Protein AF-A0A2G4SRR6-F1 (afdb_monomer_lite)

Foldseek 3Di:
DDDDDDDPPDPPPPPPLAQPCPDDDFDDCLLQKTWDGDRFWIWIARNVQRAIEIEGEDPPDQPPDPPHLAYYYAQQQAEEEAPCVQPVVLCVVLVVLNNYQAYPPPVPDPDPSCVPHYNDGPDPPLYAYEHCHRPHNRYDHDVLVPLQDAPLSSLLCSLVNCSNHVCNVVSVVVSVVVVVVLVVQLVVLLVVAADDDWDWDDPPPDIDTDDGNHVVNVNVSNNHDD

Structure (mmCIF, N/CA/C/O backbone):
data_AF-A0A2G4SRR6-F1
#
_entry.id   AF-A0A2G4SRR6-F1
#
loop_
_atom_site.group_PDB
_atom_site.id
_atom_site.type_symbol
_atom_site.label_atom_id
_atom_site.label_alt_id
_atom_site.label_comp_id
_atom_site.label_asym_id
_atom_site.label_entity_id
_atom_site.label_seq_id
_atom_site.pdbx_PDB_ins_code
_atom_site.Cartn_x
_atom_site.Cartn_y
_atom_site.Cartn_z
_atom_site.occupancy
_atom_site.B_iso_or_equiv
_atom_site.auth_seq_id
_atom_site.auth_comp_id
_atom_site.auth_asym_id
_atom_site.auth_atom_id
_atom_site.pdbx_PDB_model_num
ATOM 1 N N . MET A 1 1 ? -7.374 33.630 71.013 1.00 38.06 1 MET A N 1
ATOM 2 C CA . MET A 1 1 ? -7.929 33.854 69.663 1.00 38.06 1 MET A CA 1
ATOM 3 C C . MET A 1 1 ? -6.827 33.547 68.657 1.00 38.06 1 MET A C 1
ATOM 5 O O . MET A 1 1 ? -6.014 34.415 68.386 1.00 38.06 1 MET A O 1
ATOM 9 N N . TYR A 1 2 ? -6.724 32.294 68.208 1.00 30.05 2 TYR A N 1
ATOM 10 C CA . TYR A 1 2 ? -5.772 31.869 67.175 1.00 30.05 2 TYR A CA 1
ATOM 11 C C . TYR A 1 2 ? -6.582 31.340 65.993 1.00 30.05 2 TYR A C 1
ATOM 13 O O . TYR A 1 2 ? -7.349 30.391 66.143 1.00 30.05 2 TYR A O 1
ATOM 21 N N . ILE A 1 3 ? -6.461 32.017 64.853 1.00 38.44 3 ILE A N 1
ATOM 22 C CA . ILE A 1 3 ? -7.092 31.646 63.587 1.00 38.44 3 ILE A CA 1
ATOM 23 C C . ILE A 1 3 ? -6.169 30.630 62.914 1.00 38.44 3 ILE A C 1
ATOM 25 O O . ILE A 1 3 ? -5.035 30.951 62.562 1.00 38.44 3 ILE A O 1
ATOM 29 N N . LEU A 1 4 ? -6.650 29.396 62.781 1.00 32.34 4 LEU A N 1
ATOM 30 C CA . LEU A 1 4 ? -5.974 28.318 62.070 1.00 32.34 4 LEU A CA 1
ATOM 31 C C . LEU A 1 4 ? -6.240 28.491 60.565 1.00 32.34 4 LEU A C 1
ATOM 33 O O . LEU A 1 4 ? -7.359 28.280 60.102 1.00 32.34 4 LEU A O 1
ATOM 37 N N . PHE A 1 5 ? -5.226 28.913 59.809 1.00 39.88 5 PHE A N 1
ATOM 38 C CA . PHE A 1 5 ? -5.280 28.975 58.346 1.00 39.88 5 PHE A CA 1
ATOM 39 C C . PHE A 1 5 ? -5.132 27.557 57.772 1.00 39.88 5 PHE A C 1
ATOM 41 O O . PHE A 1 5 ? -4.050 26.973 57.795 1.00 39.88 5 PHE A O 1
ATOM 48 N N . LEU A 1 6 ? -6.231 27.001 57.263 1.00 38.22 6 LEU A N 1
ATOM 49 C CA . LEU A 1 6 ? -6.238 25.791 56.440 1.00 38.22 6 LEU A CA 1
ATOM 50 C C . LEU A 1 6 ? -5.708 26.143 55.041 1.00 38.22 6 LEU A C 1
ATOM 52 O O . LEU A 1 6 ? -6.414 26.738 54.230 1.00 38.22 6 LEU A O 1
ATOM 56 N N . LEU A 1 7 ? -4.453 25.786 54.764 1.00 40.81 7 LEU A N 1
ATOM 57 C CA . LEU A 1 7 ? -3.897 25.794 53.412 1.00 40.81 7 LEU A CA 1
ATOM 58 C C . LEU A 1 7 ? -4.447 24.587 52.647 1.00 40.81 7 LEU A C 1
ATOM 60 O O . LEU A 1 7 ? -4.025 23.450 52.848 1.00 40.81 7 LEU A O 1
ATOM 64 N N . LEU A 1 8 ? -5.415 24.854 51.774 1.00 40.31 8 LEU A N 1
ATOM 65 C CA . LEU A 1 8 ? -5.956 23.896 50.821 1.00 40.31 8 LEU A CA 1
ATOM 66 C C . LEU A 1 8 ? -4.935 23.709 49.684 1.00 40.31 8 LEU A C 1
ATOM 68 O O . LEU A 1 8 ? -4.946 24.441 48.697 1.00 40.31 8 LEU A O 1
ATOM 72 N N . THR A 1 9 ? -4.013 22.755 49.817 1.00 49.72 9 THR A N 1
ATOM 73 C CA . THR A 1 9 ? -3.136 22.361 48.706 1.00 49.72 9 THR A CA 1
ATOM 74 C C . THR A 1 9 ? -3.917 21.453 47.763 1.00 49.72 9 THR A C 1
ATOM 76 O O . THR A 1 9 ? -3.960 20.236 47.940 1.00 49.72 9 THR A O 1
ATOM 79 N N . GLY A 1 10 ? -4.576 22.055 46.775 1.00 44.84 10 GLY A N 1
ATOM 80 C CA . GLY A 1 10 ? -5.134 21.328 45.642 1.00 44.84 10 GLY A CA 1
ATOM 81 C C . GLY A 1 10 ? -4.004 20.726 44.810 1.00 44.84 10 GLY A C 1
ATOM 82 O O . GLY A 1 10 ? -3.227 21.459 44.201 1.00 44.84 10 GLY A O 1
ATOM 83 N N . LEU A 1 11 ? -3.909 19.395 44.782 1.00 43.72 11 LEU A N 1
ATOM 84 C CA . LEU A 1 11 ? -3.148 18.694 43.753 1.00 43.72 11 LEU A CA 1
ATOM 85 C C . LEU A 1 11 ? -3.810 19.003 42.404 1.00 43.72 11 LEU A C 1
ATOM 87 O O . LEU A 1 11 ? -4.881 18.486 42.095 1.00 43.72 11 LEU A O 1
ATOM 91 N N . ILE A 1 12 ? -3.172 19.848 41.599 1.00 49.84 12 ILE A N 1
ATOM 92 C CA . ILE A 1 12 ? -3.442 19.907 40.164 1.00 49.84 12 ILE A CA 1
ATOM 93 C C . ILE A 1 12 ? -2.810 18.642 39.582 1.00 49.84 12 ILE A C 1
ATOM 95 O O . ILE A 1 12 ? -1.607 18.590 39.329 1.00 49.84 12 ILE A O 1
ATOM 99 N N . THR A 1 13 ? -3.605 17.589 39.411 1.00 43.66 13 THR A N 1
ATOM 100 C CA . THR A 1 13 ? -3.235 16.471 38.546 1.00 43.66 13 THR A CA 1
ATOM 101 C C . THR A 1 13 ? -3.247 16.985 37.114 1.00 43.66 13 THR A C 1
ATOM 103 O O . THR A 1 13 ? -4.291 17.092 36.475 1.00 43.66 13 THR A O 1
ATOM 106 N N . ILE A 1 14 ? -2.069 17.341 36.606 1.00 47.03 14 ILE A N 1
ATOM 107 C CA . ILE A 1 14 ? -1.858 17.502 35.171 1.00 47.03 14 ILE A CA 1
ATOM 108 C C . ILE A 1 14 ? -2.045 16.105 34.577 1.00 47.03 14 ILE A C 1
ATOM 110 O O . ILE A 1 14 ? -1.170 15.249 34.696 1.00 47.03 14 ILE A O 1
ATOM 114 N N . VAL A 1 15 ? -3.215 15.846 33.990 1.00 46.97 15 VAL A N 1
ATOM 115 C CA . VAL A 1 15 ? -3.404 14.686 33.119 1.00 46.97 15 VAL A CA 1
ATOM 116 C C . VAL A 1 15 ? -2.593 14.984 31.865 1.00 46.97 15 VAL A C 1
ATOM 118 O O . VAL A 1 15 ? -3.070 15.639 30.941 1.00 46.97 15 VAL A O 1
ATOM 121 N N . PHE A 1 16 ? -1.326 14.573 31.854 1.00 47.50 16 PHE A N 1
ATOM 122 C CA . PHE A 1 16 ? -0.579 14.476 30.610 1.00 47.50 16 PHE A CA 1
ATOM 123 C C . PHE A 1 16 ? -1.357 13.502 29.724 1.00 47.50 16 PHE A C 1
ATOM 125 O O . PHE A 1 16 ? -1.518 12.337 30.087 1.00 47.50 16 PHE A O 1
ATOM 132 N N . GLY A 1 17 ? -1.910 13.990 28.611 1.00 52.97 17 GLY A N 1
ATOM 133 C CA . GLY A 1 17 ? -2.515 13.117 27.612 1.00 52.97 17 GLY A CA 1
ATOM 134 C C . GLY A 1 17 ? -1.476 12.078 27.204 1.00 52.97 17 GLY A C 1
ATOM 135 O O . GLY A 1 17 ? -0.410 12.442 26.714 1.00 52.97 17 GLY A O 1
ATOM 136 N N . GLN A 1 18 ? -1.750 10.808 27.487 1.00 62.84 18 GLN A N 1
ATOM 137 C CA . GLN A 1 18 ? -0.860 9.708 27.147 1.00 62.84 18 GLN A CA 1
ATOM 138 C C . GLN A 1 18 ? -0.782 9.614 25.618 1.00 62.84 18 GLN A C 1
ATOM 140 O O . GLN A 1 18 ? -1.786 9.326 24.971 1.00 62.84 18 GLN A O 1
ATOM 145 N N . ASP A 1 19 ? 0.386 9.906 25.037 1.00 72.12 19 ASP A N 1
ATOM 146 C CA . ASP A 1 19 ? 0.634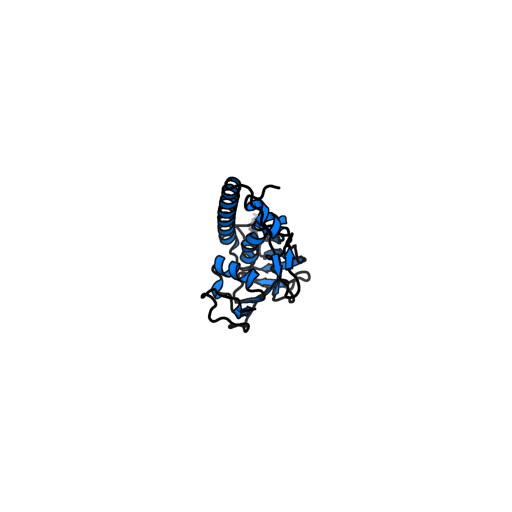 9.658 23.614 1.00 72.12 19 ASP A CA 1
ATOM 147 C C . ASP A 1 19 ? 0.713 8.142 23.409 1.00 72.12 19 ASP A C 1
ATOM 149 O O . ASP A 1 19 ? 1.673 7.493 23.834 1.00 72.12 19 ASP A O 1
ATOM 153 N N . ASN A 1 20 ? -0.325 7.569 22.799 1.00 73.44 20 ASN A N 1
ATOM 154 C CA . ASN A 1 20 ? -0.397 6.131 22.546 1.00 73.44 20 ASN A CA 1
ATOM 155 C C . ASN A 1 20 ? 0.468 5.695 21.349 1.00 73.44 20 ASN A C 1
ATOM 157 O O . ASN A 1 20 ? 0.583 4.499 21.089 1.00 73.44 20 ASN A O 1
ATOM 161 N N . TYR A 1 21 ? 1.125 6.635 20.657 1.00 74.81 21 TYR A N 1
ATOM 162 C CA . TYR A 1 21 ? 2.006 6.374 19.520 1.00 74.81 21 TYR A CA 1
ATOM 163 C C . TYR A 1 21 ? 3.433 6.877 19.794 1.00 74.81 21 TYR A C 1
ATOM 165 O O . TYR A 1 21 ? 3.902 7.823 19.155 1.00 74.81 21 TYR A O 1
ATOM 173 N N . PRO A 1 22 ? 4.191 6.223 20.697 1.00 70.62 22 PRO A N 1
ATOM 174 C CA . PRO A 1 22 ? 5.552 6.643 21.042 1.00 70.62 22 PRO A CA 1
ATOM 175 C C . PRO A 1 22 ? 6.538 6.513 19.871 1.00 70.62 22 PRO A C 1
ATOM 177 O O .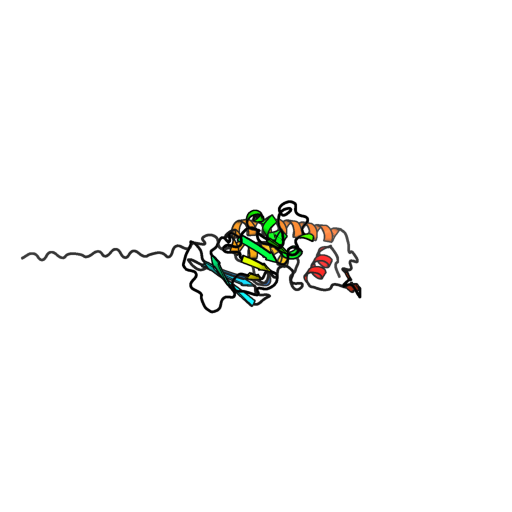 PRO A 1 22 ? 7.614 7.108 19.895 1.00 70.62 22 PRO A O 1
ATOM 180 N N . LYS A 1 23 ? 6.187 5.735 18.839 1.00 82.12 23 LYS A N 1
ATOM 181 C CA . LYS A 1 23 ? 7.010 5.514 17.650 1.00 82.12 23 LYS A CA 1
ATOM 182 C C . LYS A 1 23 ? 6.242 5.858 16.380 1.00 82.12 23 LYS A C 1
ATOM 184 O O . LYS A 1 23 ? 5.629 5.000 15.754 1.00 82.12 23 LYS A O 1
ATOM 189 N N . LYS A 1 24 ? 6.300 7.136 16.013 1.00 91.19 24 LYS A N 1
ATOM 190 C CA . LYS A 1 24 ? 5.658 7.688 14.816 1.00 91.19 24 LYS A CA 1
ATOM 191 C C . LYS A 1 24 ? 6.535 7.411 13.602 1.00 91.19 24 LYS A C 1
ATOM 193 O O . LYS A 1 24 ? 7.713 7.762 13.605 1.00 91.19 24 LYS A O 1
ATOM 198 N N . ILE A 1 25 ? 5.968 6.778 12.582 1.00 95.75 25 ILE A N 1
ATOM 199 C CA . ILE A 1 25 ? 6.639 6.542 11.304 1.00 95.75 25 ILE A CA 1
ATOM 200 C C . ILE A 1 25 ? 5.878 7.321 10.249 1.00 95.75 25 ILE A C 1
ATOM 202 O O . ILE A 1 25 ? 4.700 7.069 10.014 1.00 95.75 25 ILE A O 1
ATOM 206 N N . GLN A 1 26 ? 6.560 8.253 9.602 1.00 95.75 26 GLN A N 1
ATOM 207 C CA . GLN A 1 26 ? 5.994 9.069 8.543 1.00 95.75 26 GLN A CA 1
ATOM 208 C C . GLN A 1 26 ? 6.966 9.062 7.370 1.00 95.75 26 GLN A C 1
ATOM 210 O O . GLN A 1 26 ? 8.134 9.414 7.527 1.00 95.75 26 GLN A O 1
ATOM 215 N N . LEU A 1 27 ? 6.480 8.624 6.212 1.00 96.25 27 LEU A N 1
ATOM 216 C CA . LEU A 1 27 ? 7.217 8.719 4.957 1.00 96.25 27 LEU A CA 1
ATOM 217 C C . LEU A 1 27 ? 6.867 10.025 4.237 1.00 96.25 27 LEU A C 1
ATOM 219 O O . LEU A 1 27 ? 5.879 10.689 4.560 1.00 96.25 27 LEU A O 1
ATOM 223 N N . ASP A 1 28 ? 7.693 10.389 3.259 1.00 96.81 28 ASP A N 1
ATOM 224 C CA . ASP A 1 28 ? 7.451 11.546 2.401 1.00 96.81 28 ASP A CA 1
ATOM 225 C C . ASP A 1 28 ? 6.133 11.390 1.620 1.00 96.81 28 ASP A C 1
ATOM 227 O O . ASP A 1 28 ? 5.829 10.303 1.118 1.00 96.81 28 ASP A O 1
ATOM 231 N N . SER A 1 29 ? 5.354 12.467 1.495 1.00 96.12 29 SER A N 1
ATOM 232 C CA . SER A 1 29 ? 4.028 12.430 0.862 1.00 96.12 29 SER A CA 1
ATOM 233 C C . SER A 1 29 ? 4.067 12.133 -0.641 1.00 96.12 29 SER A C 1
ATOM 235 O O . SER A 1 29 ? 3.056 11.704 -1.201 1.00 96.12 29 SER A O 1
ATOM 237 N N . SER A 1 30 ? 5.225 12.267 -1.298 1.00 97.00 30 SER A N 1
ATOM 238 C CA . SER A 1 30 ? 5.427 11.823 -2.684 1.00 97.00 30 SER A CA 1
ATOM 239 C C . SER A 1 30 ? 5.188 10.321 -2.879 1.00 97.00 30 SER A C 1
ATOM 241 O O . SER A 1 30 ? 4.933 9.895 -4.001 1.00 97.00 30 SER A O 1
ATOM 243 N N . ASN A 1 31 ? 5.182 9.521 -1.805 1.00 97.62 31 ASN A N 1
ATOM 244 C CA . ASN A 1 31 ? 4.789 8.107 -1.835 1.00 97.62 31 ASN A CA 1
ATOM 245 C C . ASN A 1 31 ? 3.291 7.879 -2.123 1.00 97.62 31 ASN A C 1
ATOM 247 O O . ASN A 1 31 ? 2.859 6.741 -2.307 1.00 97.62 31 ASN A O 1
ATOM 251 N N . GLY A 1 32 ? 2.486 8.945 -2.178 1.00 98.00 32 GLY A N 1
ATOM 252 C CA . GLY A 1 32 ? 1.059 8.870 -2.495 1.00 98.00 32 GLY A CA 1
ATOM 253 C C . GLY A 1 32 ? 0.156 8.670 -1.277 1.00 98.00 32 GLY A C 1
ATOM 254 O O . GLY A 1 32 ? -1.050 8.474 -1.438 1.00 98.00 32 GLY A O 1
ATOM 255 N N . PHE A 1 33 ? 0.704 8.760 -0.065 1.00 98.62 33 PHE A N 1
ATOM 256 C CA . PHE A 1 33 ? -0.056 8.753 1.181 1.00 98.62 33 PHE A CA 1
ATOM 257 C C . PHE A 1 33 ? 0.616 9.600 2.267 1.00 98.62 33 PHE A C 1
ATOM 259 O O . PHE A 1 33 ? 1.795 9.938 2.172 1.00 98.62 33 PHE A O 1
ATOM 266 N N . SER A 1 34 ? -0.133 9.929 3.316 1.00 98.56 34 SER A N 1
ATOM 267 C CA . SER A 1 34 ? 0.386 10.573 4.525 1.00 98.56 34 SER A CA 1
ATOM 268 C C . SER A 1 34 ? -0.279 10.019 5.786 1.00 98.56 34 SER A C 1
ATOM 270 O O . SER A 1 34 ? -1.331 9.376 5.725 1.00 98.56 34 SER A O 1
ATOM 272 N N . VAL A 1 35 ? 0.349 10.275 6.935 1.00 98.06 35 VAL A N 1
ATOM 273 C CA . VAL A 1 35 ? -0.211 9.995 8.258 1.00 98.06 35 VAL A CA 1
ATOM 274 C C . VAL A 1 35 ? -0.053 11.215 9.162 1.00 98.06 35 VAL A C 1
ATOM 276 O O . VAL A 1 35 ? 0.985 11.874 9.147 1.00 98.06 35 VAL A O 1
ATOM 279 N N . GLU A 1 36 ? -1.075 11.496 9.960 1.00 95.88 36 GLU A N 1
ATOM 280 C CA . GLU A 1 36 ? -1.054 12.491 11.030 1.00 95.88 36 GLU A CA 1
ATOM 281 C C . GLU A 1 36 ? -1.381 11.800 12.357 1.00 95.88 36 GLU A C 1
ATOM 283 O O . GLU A 1 36 ? -2.367 11.070 12.458 1.00 95.88 36 GLU A O 1
ATOM 288 N N . TYR A 1 37 ? -0.552 12.014 13.379 1.00 93.69 37 TYR A N 1
ATOM 289 C CA . TYR A 1 37 ? -0.702 11.375 14.687 1.00 93.69 37 TYR A CA 1
ATOM 290 C C . TYR A 1 37 ? -1.296 12.335 15.715 1.00 93.69 37 TYR A C 1
ATOM 292 O O . TYR A 1 37 ? -0.808 13.450 15.895 1.00 93.69 37 TYR A O 1
ATOM 300 N N . PHE A 1 38 ? -2.278 11.844 16.462 1.00 90.44 38 PHE A N 1
ATOM 301 C CA . PHE A 1 38 ? -2.885 12.500 17.616 1.00 90.44 38 PHE A CA 1
ATOM 302 C C . PHE A 1 38 ? -2.750 11.584 18.840 1.00 90.44 38 PHE A C 1
ATOM 304 O O . PHE A 1 38 ? -2.328 10.436 18.721 1.00 90.44 38 PHE A O 1
ATOM 311 N N . ASN A 1 39 ? -3.126 12.066 20.027 1.00 85.31 39 ASN A N 1
ATOM 312 C CA . ASN A 1 39 ? -2.906 11.323 21.277 1.00 85.31 39 ASN A CA 1
ATOM 313 C C . ASN A 1 39 ? -3.549 9.923 21.277 1.00 85.31 39 ASN A C 1
ATOM 315 O O . ASN A 1 39 ? -2.949 8.962 21.756 1.00 85.31 39 ASN A O 1
ATOM 319 N N . ASN A 1 40 ? -4.764 9.805 20.727 1.00 85.50 40 ASN A N 1
ATOM 320 C CA . ASN A 1 40 ? -5.563 8.575 20.808 1.00 85.50 40 ASN A CA 1
ATOM 321 C C . ASN A 1 40 ? -6.008 8.027 19.439 1.00 85.50 40 ASN A C 1
ATOM 323 O O . ASN A 1 40 ? -6.674 6.994 19.364 1.00 85.50 40 ASN A O 1
ATOM 327 N N . TYR A 1 41 ? -5.672 8.714 18.349 1.00 91.12 41 TYR A N 1
ATOM 328 C CA . TYR A 1 41 ? -6.013 8.299 16.993 1.00 91.12 41 TYR A CA 1
ATOM 329 C C . TYR A 1 41 ? -4.960 8.797 16.005 1.00 91.12 41 TYR A C 1
ATOM 331 O O . TYR A 1 41 ? -4.167 9.684 16.318 1.00 91.12 41 TYR A O 1
ATOM 339 N N . LYS A 1 42 ? -4.959 8.233 14.805 1.00 93.50 42 LYS A N 1
ATOM 340 C CA . LYS A 1 42 ? -4.165 8.716 13.674 1.00 93.50 42 LYS A CA 1
ATOM 341 C C . LYS A 1 42 ? -5.055 8.861 12.447 1.00 93.50 42 LYS A C 1
ATOM 343 O O . LYS A 1 42 ? -6.055 8.158 12.314 1.00 93.50 42 LYS A O 1
ATOM 348 N N . ILE A 1 43 ? -4.718 9.799 11.576 1.00 96.00 43 ILE A N 1
ATOM 349 C CA . ILE A 1 43 ? -5.402 10.006 10.301 1.00 96.00 43 ILE A CA 1
ATOM 350 C C . ILE A 1 43 ? -4.466 9.525 9.207 1.00 96.00 43 ILE A C 1
ATOM 352 O O . ILE A 1 43 ? -3.359 10.035 9.083 1.00 96.00 43 ILE A O 1
ATOM 356 N N . VAL A 1 44 ? -4.913 8.561 8.412 1.00 98.12 44 VAL A N 1
ATOM 357 C CA . VAL A 1 44 ? -4.188 8.068 7.239 1.00 98.12 44 VAL A CA 1
ATOM 358 C C . VAL A 1 44 ? -4.888 8.583 5.990 1.00 98.12 44 VAL A C 1
ATOM 360 O O . VAL A 1 44 ? -6.087 8.369 5.815 1.00 98.12 44 VAL A O 1
ATOM 363 N N . HIS A 1 45 ? -4.158 9.260 5.107 1.00 98.50 45 HIS A N 1
ATOM 364 C CA . HIS A 1 45 ? -4.700 9.828 3.871 1.00 98.50 45 HIS A CA 1
ATOM 365 C C . HIS A 1 45 ? -4.073 9.131 2.666 1.00 98.50 45 HIS A C 1
ATOM 367 O O . HIS A 1 45 ? -2.870 9.228 2.446 1.00 98.50 45 HIS A O 1
ATOM 373 N N . ASN A 1 46 ? -4.887 8.443 1.867 1.00 98.50 46 ASN A N 1
ATOM 374 C CA . ASN A 1 46 ? -4.518 8.033 0.514 1.00 98.50 46 ASN A CA 1
ATOM 375 C C . ASN A 1 46 ? -4.650 9.260 -0.403 1.00 98.50 46 ASN A C 1
ATOM 377 O O . ASN A 1 46 ? -5.761 9.676 -0.744 1.00 98.50 46 ASN A O 1
ATOM 381 N N . LEU A 1 47 ? -3.516 9.854 -0.781 1.00 98.50 47 LEU A N 1
ATOM 382 C CA . LEU A 1 47 ? -3.465 11.094 -1.561 1.00 98.50 47 LEU A CA 1
ATOM 383 C C . LEU A 1 47 ? -3.847 10.866 -3.029 1.00 98.50 47 LEU A C 1
ATOM 385 O O . LEU A 1 47 ? -4.302 11.795 -3.690 1.00 98.50 47 LEU A O 1
ATOM 389 N N . LEU A 1 48 ? -3.706 9.635 -3.530 1.00 98.12 48 LEU A N 1
ATOM 390 C CA . LEU A 1 48 ? -4.003 9.286 -4.921 1.00 98.12 48 LEU A CA 1
ATOM 391 C C . LEU A 1 48 ? -5.506 9.165 -5.193 1.00 98.12 48 LEU A C 1
ATOM 393 O O . LEU A 1 48 ? -5.968 9.570 -6.257 1.00 98.12 48 LEU A O 1
ATOM 397 N N . ASN A 1 49 ? -6.272 8.647 -4.230 1.00 97.31 49 ASN A N 1
ATOM 398 C CA . ASN A 1 49 ? -7.735 8.557 -4.325 1.00 97.31 49 ASN A CA 1
ATOM 399 C C . ASN A 1 49 ? -8.465 9.665 -3.551 1.00 97.31 49 ASN A C 1
ATOM 401 O O . ASN A 1 49 ? -9.689 9.760 -3.634 1.00 97.31 49 ASN A O 1
ATOM 405 N N . ASN A 1 50 ? -7.722 10.492 -2.811 1.00 97.62 50 ASN A N 1
ATOM 406 C CA . ASN A 1 50 ? -8.243 11.476 -1.868 1.00 97.62 50 ASN A CA 1
ATOM 407 C C . ASN A 1 50 ? -9.169 10.860 -0.795 1.00 97.62 50 ASN A C 1
ATOM 409 O O . ASN A 1 50 ? -10.262 11.359 -0.533 1.00 97.62 50 ASN A O 1
ATOM 413 N N . GLU A 1 51 ? -8.722 9.771 -0.167 1.00 98.00 51 GLU A N 1
ATOM 414 C CA . GLU A 1 51 ? -9.482 9.049 0.863 1.00 98.00 51 GLU A CA 1
ATOM 415 C C . GLU A 1 51 ? -8.824 9.207 2.232 1.00 98.00 51 GLU A C 1
ATOM 417 O O . GLU A 1 51 ? -7.627 8.957 2.382 1.00 98.00 51 GLU A O 1
ATOM 422 N N . LYS A 1 52 ? -9.602 9.597 3.243 1.00 97.31 52 LYS A N 1
ATOM 423 C CA . LYS A 1 52 ? -9.101 9.835 4.603 1.00 97.31 52 LYS A CA 1
ATOM 424 C C . LYS A 1 52 ? -9.689 8.830 5.575 1.00 97.31 52 LYS A C 1
ATOM 426 O O . LYS A 1 52 ? -10.907 8.704 5.667 1.00 97.31 52 LYS A O 1
ATOM 431 N N . TYR A 1 53 ? -8.832 8.178 6.343 1.00 97.25 53 TYR A N 1
ATOM 432 C CA . TYR A 1 53 ? -9.206 7.151 7.303 1.00 97.25 53 TYR A CA 1
ATOM 433 C C . TYR A 1 53 ? -8.813 7.582 8.706 1.00 97.25 53 TYR A C 1
ATOM 435 O O . TYR A 1 53 ? -7.650 7.896 8.954 1.00 97.25 53 TYR A O 1
ATOM 443 N N . MET A 1 54 ? -9.778 7.588 9.621 1.00 95.06 54 MET A N 1
ATOM 444 C CA . MET A 1 54 ? -9.505 7.813 11.036 1.00 95.06 54 MET A CA 1
ATOM 445 C C . MET A 1 54 ? -9.313 6.464 11.725 1.00 95.06 54 MET A C 1
ATOM 447 O O . MET A 1 54 ? -10.199 5.613 11.704 1.00 95.06 54 MET A O 1
ATOM 451 N N . LEU A 1 55 ? -8.148 6.277 12.332 1.00 94.31 55 LEU A N 1
ATOM 452 C CA . LEU A 1 55 ? -7.747 5.049 13.003 1.00 94.31 55 LEU A CA 1
ATOM 453 C C . LEU A 1 55 ? -7.706 5.300 14.507 1.00 94.31 55 LEU A C 1
ATOM 455 O O . LEU A 1 55 ? -6.835 6.024 14.994 1.00 94.31 55 LEU A O 1
ATOM 459 N N . VAL A 1 56 ? -8.679 4.752 15.230 1.00 91.50 56 VAL A N 1
ATOM 460 C CA . VAL A 1 56 ? -8.825 4.939 16.679 1.00 91.50 56 VAL A CA 1
ATOM 461 C C . VAL A 1 56 ? -8.199 3.769 17.435 1.00 91.50 56 VAL A C 1
ATOM 463 O O . VAL A 1 56 ? -8.424 2.608 17.093 1.00 91.50 56 VAL A O 1
ATOM 466 N N . CYS A 1 57 ? -7.435 4.065 18.486 1.00 82.56 57 CYS A N 1
ATOM 467 C CA . CYS A 1 57 ? -6.868 3.031 19.352 1.00 82.56 57 CYS A CA 1
ATOM 468 C C . CYS A 1 57 ? -7.851 2.599 20.452 1.00 82.56 57 CYS A C 1
ATOM 470 O O . CYS A 1 57 ? -8.756 3.342 20.843 1.00 82.56 57 CYS A O 1
ATOM 472 N N . CYS A 1 58 ? -7.576 1.428 21.039 1.00 75.38 58 CYS A N 1
ATOM 473 C CA . CYS A 1 58 ? -7.826 1.172 22.459 1.00 75.38 58 CYS A CA 1
ATOM 474 C C . CYS A 1 58 ? -9.316 1.070 22.848 1.00 75.38 58 CYS A C 1
ATOM 476 O O . CYS A 1 58 ? -9.681 1.326 23.993 1.00 75.38 58 CYS A O 1
ATOM 478 N N . GLY A 1 59 ? -10.183 0.703 21.898 1.00 66.69 59 GLY A N 1
ATOM 479 C CA . GLY A 1 59 ? -11.617 0.519 22.149 1.00 66.69 59 GLY A CA 1
ATOM 480 C C . GLY A 1 59 ? -12.382 1.814 22.435 1.00 66.69 59 GLY A C 1
ATOM 481 O O . GLY A 1 59 ? -13.479 1.755 22.988 1.00 66.69 59 GLY A O 1
ATOM 482 N N . MET A 1 60 ? -11.822 2.976 22.076 1.00 72.19 60 MET A N 1
ATOM 483 C CA . MET A 1 60 ? -12.566 4.236 22.112 1.00 72.19 60 MET A CA 1
ATOM 484 C C . MET A 1 60 ? -13.798 4.177 21.205 1.00 72.19 60 MET A C 1
ATOM 486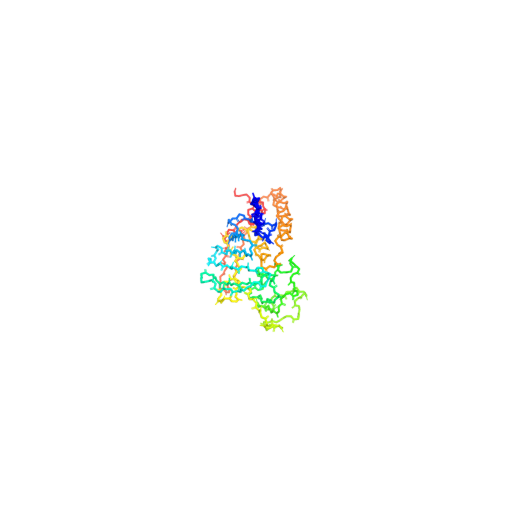 O O . MET A 1 60 ? -13.823 3.437 20.217 1.00 72.19 60 MET A O 1
ATOM 490 N N . THR A 1 61 ? -14.815 4.979 21.530 1.00 70.69 61 THR A N 1
ATOM 491 C CA . THR A 1 61 ? -16.019 5.062 20.707 1.00 70.69 61 THR A CA 1
ATOM 492 C C . THR A 1 61 ? -15.658 5.530 19.302 1.00 70.69 61 THR A C 1
ATOM 494 O O . THR A 1 61 ? -14.921 6.498 19.103 1.00 70.69 61 THR A O 1
ATOM 497 N N . LEU A 1 62 ? -16.171 4.800 18.311 1.00 71.12 62 LEU A N 1
ATOM 498 C CA . LEU A 1 62 ? -16.162 5.211 16.914 1.00 71.12 62 LEU A CA 1
ATOM 499 C C . LEU A 1 62 ? -17.194 6.331 16.763 1.00 71.12 62 LEU A C 1
ATOM 501 O O . LEU A 1 62 ? -18.287 6.122 16.239 1.00 71.12 62 LEU A O 1
ATOM 505 N N . ASP A 1 63 ? -16.886 7.512 17.290 1.00 66.75 63 ASP A N 1
ATOM 506 C CA . ASP A 1 63 ? -17.701 8.683 17.021 1.00 66.75 63 ASP A CA 1
ATOM 507 C C . ASP A 1 63 ? -17.554 8.955 15.520 1.00 66.75 63 ASP A C 1
ATOM 509 O O . ASP A 1 63 ? -16.447 9.192 15.024 1.00 66.75 63 ASP A O 1
ATOM 513 N N . ASN A 1 64 ? -18.659 8.809 14.780 1.00 60.53 64 ASN A N 1
ATOM 514 C CA . ASN A 1 64 ? -18.723 9.011 13.333 1.00 60.53 64 ASN A CA 1
ATOM 515 C C . ASN A 1 64 ? -18.405 10.474 13.018 1.00 60.53 64 ASN A C 1
ATOM 517 O O . ASN A 1 64 ? -19.298 11.301 12.826 1.00 60.53 64 ASN A O 1
ATOM 521 N N . ASN A 1 65 ? -17.119 10.801 12.978 1.00 65.38 65 ASN A N 1
ATOM 522 C CA . ASN A 1 65 ? -16.670 12.105 12.552 1.00 65.38 65 ASN A CA 1
ATOM 523 C C . ASN A 1 65 ? -17.020 12.247 11.071 1.00 65.38 65 ASN A C 1
ATOM 525 O O . ASN A 1 65 ? -16.504 11.539 10.202 1.00 65.38 65 ASN A O 1
ATOM 529 N N . THR A 1 66 ? -17.949 13.153 10.793 1.00 71.31 66 THR A N 1
ATOM 530 C CA . THR A 1 66 ? -18.328 13.525 9.438 1.00 71.31 66 THR A CA 1
ATOM 531 C C . THR A 1 66 ? -17.086 14.078 8.728 1.00 71.31 66 THR A C 1
ATOM 533 O O . THR A 1 66 ? -16.421 14.977 9.235 1.00 71.31 66 THR A O 1
ATOM 536 N N . GLY A 1 67 ? -16.723 13.504 7.576 1.00 85.69 67 GLY A N 1
ATOM 537 C CA . GLY A 1 67 ? -15.569 13.953 6.776 1.00 85.69 67 GLY A CA 1
ATOM 538 C C . GLY A 1 67 ? -14.471 12.915 6.517 1.00 85.69 67 GLY A C 1
ATOM 539 O O . GLY A 1 67 ? -13.546 13.215 5.763 1.00 85.69 67 GLY A O 1
ATOM 540 N N . TYR A 1 68 ? -14.573 11.706 7.076 1.00 94.12 68 TYR A N 1
ATOM 541 C CA . TYR A 1 68 ? -13.677 10.587 6.756 1.00 94.12 68 TYR A CA 1
ATOM 542 C C . TYR A 1 68 ? -14.345 9.581 5.813 1.00 94.12 68 TYR A C 1
ATOM 544 O O . TYR A 1 68 ? -15.551 9.354 5.877 1.00 94.12 68 TYR A O 1
ATOM 552 N N . THR A 1 69 ? -13.544 8.956 4.951 1.00 96.25 69 THR A N 1
ATOM 553 C CA . THR A 1 69 ? -13.952 7.837 4.091 1.00 96.25 69 THR A CA 1
ATOM 554 C C . THR A 1 69 ? -14.321 6.611 4.925 1.00 96.25 69 THR A C 1
ATOM 556 O O . THR A 1 69 ? -15.266 5.906 4.589 1.00 96.25 69 THR A O 1
ATOM 559 N N . GLY A 1 70 ? -13.610 6.380 6.030 1.00 94.38 70 GLY A N 1
ATOM 560 C CA . GLY A 1 70 ? -13.897 5.309 6.980 1.00 94.38 70 GLY A CA 1
ATOM 561 C C . GLY A 1 70 ? -13.255 5.576 8.337 1.00 94.38 70 GLY A C 1
ATOM 562 O O . GLY A 1 70 ? -12.249 6.286 8.435 1.00 94.38 70 GLY A O 1
ATOM 563 N N . VAL A 1 71 ? -13.852 5.011 9.384 1.00 94.19 71 VAL A N 1
ATOM 564 C CA . VAL A 1 71 ? -13.336 5.070 10.753 1.00 94.19 71 VAL A CA 1
ATOM 565 C C . VAL A 1 71 ? -13.164 3.643 11.253 1.00 94.19 71 VAL A C 1
ATOM 567 O O . VAL A 1 71 ? -14.114 2.863 11.221 1.00 94.19 71 VAL A O 1
ATOM 570 N N . PHE A 1 72 ? -11.962 3.298 11.709 1.00 93.19 72 PHE A N 1
ATOM 571 C CA . PHE A 1 72 ? -11.612 1.929 12.081 1.00 93.19 72 PHE A CA 1
ATOM 572 C C . PHE A 1 72 ? -10.916 1.881 13.434 1.00 93.19 72 PHE A C 1
ATOM 574 O O . PHE A 1 72 ? -10.084 2.732 13.744 1.00 93.19 72 PHE A O 1
ATOM 581 N N . SER A 1 73 ? -11.222 0.851 14.219 1.00 92.50 73 SER A N 1
ATOM 582 C CA . SER A 1 73 ? -10.419 0.502 15.389 1.00 92.50 73 SER A CA 1
ATOM 583 C C . SER A 1 73 ? -9.170 -0.254 14.946 1.00 92.50 73 SER A C 1
ATOM 585 O O . SER A 1 73 ? -9.277 -1.210 14.174 1.00 92.50 73 SER A O 1
ATOM 587 N N . THR A 1 74 ? -8.001 0.149 15.442 1.00 92.06 74 THR A N 1
ATOM 588 C CA . THR A 1 74 ? -6.745 -0.578 15.216 1.00 92.06 74 THR A CA 1
ATOM 589 C C . THR A 1 74 ? -6.348 -1.404 16.445 1.00 92.06 74 THR A C 1
ATOM 591 O O . THR A 1 74 ? -6.664 -1.014 17.576 1.00 92.06 74 THR A O 1
ATOM 594 N N . PRO A 1 75 ? -5.691 -2.562 16.242 1.00 94.31 75 PRO A N 1
ATOM 595 C CA . PRO A 1 75 ? -5.414 -3.205 14.951 1.00 94.31 75 PRO A CA 1
ATOM 596 C C . PRO A 1 75 ? -6.659 -3.882 14.344 1.00 94.31 75 PRO A C 1
ATOM 598 O O . PRO A 1 75 ? -7.446 -4.510 15.060 1.00 94.31 75 PRO A O 1
ATOM 601 N N . ILE A 1 76 ? -6.824 -3.796 13.018 1.00 95.19 76 ILE A N 1
ATOM 602 C CA . ILE A 1 76 ? -7.921 -4.473 12.303 1.00 95.19 76 ILE A CA 1
ATOM 603 C C . ILE A 1 76 ? -7.753 -5.998 12.394 1.00 95.19 76 ILE A C 1
ATOM 605 O O . ILE A 1 76 ? -6.664 -6.534 12.202 1.00 95.19 76 ILE A O 1
ATOM 609 N N . GLN A 1 77 ? -8.847 -6.715 12.667 1.00 94.44 77 GLN A N 1
ATOM 610 C CA . GLN A 1 77 ? -8.815 -8.164 12.915 1.00 94.44 77 GLN A CA 1
ATOM 611 C C . GLN A 1 77 ? -9.215 -9.002 11.699 1.00 94.44 77 GLN A C 1
ATOM 613 O O . GLN A 1 77 ? -8.499 -9.928 11.339 1.00 94.44 77 GLN A O 1
ATOM 618 N N . ASN A 1 78 ? -10.331 -8.667 11.048 1.00 96.38 78 ASN A N 1
ATOM 619 C CA . ASN A 1 78 ? -10.887 -9.455 9.949 1.00 96.38 78 ASN A CA 1
ATOM 620 C C . ASN A 1 78 ? -10.911 -8.616 8.677 1.00 96.38 78 ASN A C 1
ATOM 622 O O . ASN A 1 78 ? -11.543 -7.557 8.651 1.00 96.38 78 ASN A O 1
ATOM 626 N N . ILE A 1 79 ? -10.259 -9.095 7.617 1.00 97.12 79 ILE A N 1
ATOM 627 C CA . ILE A 1 79 ? -10.193 -8.375 6.344 1.00 97.12 79 ILE A CA 1
ATOM 628 C C . ILE A 1 79 ? -10.617 -9.219 5.150 1.00 97.12 79 ILE A C 1
ATOM 630 O O . ILE A 1 79 ? -10.459 -10.438 5.136 1.00 97.12 79 ILE A O 1
ATOM 634 N N . ALA A 1 80 ? -11.117 -8.549 4.121 1.00 96.88 80 ALA A N 1
ATOM 635 C CA . ALA A 1 80 ? -11.232 -9.088 2.773 1.00 96.88 80 ALA A CA 1
ATOM 636 C C . ALA A 1 80 ? -10.284 -8.324 1.843 1.00 96.88 80 ALA A C 1
ATOM 638 O O . ALA A 1 80 ? -10.078 -7.126 2.031 1.00 96.88 80 ALA A O 1
ATOM 639 N N . VAL A 1 81 ? -9.716 -8.997 0.843 1.00 96.38 81 VAL A N 1
ATOM 640 C CA . VAL A 1 81 ? -8.827 -8.372 -0.150 1.00 96.38 81 VAL A CA 1
ATOM 641 C C . VAL A 1 81 ? -9.463 -8.467 -1.534 1.00 96.38 81 VAL A C 1
ATOM 643 O O . VAL A 1 81 ? -9.418 -9.514 -2.174 1.00 96.38 81 VAL A O 1
ATOM 646 N N . ASP A 1 82 ? -10.046 -7.364 -1.992 1.00 93.38 82 ASP A N 1
ATOM 647 C CA . ASP A 1 82 ? -10.691 -7.195 -3.295 1.00 93.38 82 ASP A CA 1
ATOM 648 C C . ASP A 1 82 ? -9.755 -6.471 -4.270 1.00 93.38 82 ASP A C 1
ATOM 650 O O . ASP A 1 82 ? -9.925 -5.291 -4.571 1.00 93.38 82 ASP A O 1
ATOM 654 N N . SER A 1 83 ? -8.691 -7.182 -4.656 1.00 90.38 83 SER A N 1
ATOM 655 C CA . SER A 1 83 ? -7.668 -6.886 -5.682 1.00 90.38 83 SER A CA 1
ATOM 656 C C . SER A 1 83 ? -6.381 -7.631 -5.323 1.00 90.38 83 SER A C 1
ATOM 658 O O . SER A 1 83 ? -5.306 -7.049 -5.152 1.00 90.38 83 SER A O 1
ATOM 660 N N . ALA A 1 84 ? -6.507 -8.953 -5.179 1.00 88.00 84 ALA A N 1
ATOM 661 C CA . ALA A 1 84 ? -5.475 -9.832 -4.635 1.00 88.00 84 ALA A CA 1
ATOM 662 C C . ALA A 1 84 ? -4.089 -9.614 -5.260 1.00 88.00 84 ALA A C 1
ATOM 664 O O . ALA A 1 84 ? -3.096 -9.520 -4.548 1.00 88.00 84 ALA A O 1
ATOM 665 N N . LEU A 1 85 ? -4.038 -9.455 -6.584 1.00 88.31 85 LEU A N 1
ATOM 666 C CA . LEU A 1 85 ? -2.798 -9.296 -7.347 1.00 88.31 85 LEU A CA 1
ATOM 667 C C . LEU A 1 85 ? -1.911 -8.137 -6.869 1.00 88.31 85 LEU A C 1
ATOM 669 O O . LEU A 1 85 ? -0.693 -8.239 -6.957 1.00 88.31 85 LEU A O 1
ATOM 673 N N . TYR A 1 86 ? -2.508 -7.048 -6.384 1.00 89.69 86 TYR A N 1
ATOM 674 C CA . TYR A 1 86 ? -1.775 -5.823 -6.053 1.00 89.69 86 TYR A CA 1
ATOM 675 C C . TYR A 1 86 ? -1.628 -5.594 -4.554 1.00 89.69 86 TYR A C 1
ATOM 677 O O . TYR A 1 86 ? -0.698 -4.920 -4.125 1.00 89.69 86 TYR A O 1
ATOM 685 N N . THR A 1 87 ? -2.550 -6.125 -3.754 1.00 93.25 87 THR A N 1
ATOM 686 C CA . THR A 1 87 ? -2.628 -5.800 -2.327 1.00 93.25 87 THR A CA 1
ATOM 687 C C . THR A 1 87 ? -2.245 -6.978 -1.435 1.00 93.25 87 THR A C 1
ATOM 689 O O . THR A 1 87 ? -1.660 -6.776 -0.373 1.00 93.25 87 THR A O 1
ATOM 692 N N . LEU A 1 88 ? -2.531 -8.212 -1.861 1.00 94.56 88 LEU A N 1
ATOM 693 C CA . LEU A 1 88 ? -2.323 -9.408 -1.041 1.00 94.56 88 LEU A CA 1
ATOM 694 C C . LEU A 1 88 ? -0.866 -9.610 -0.581 1.00 94.56 88 LEU A C 1
ATOM 696 O O . LEU A 1 88 ? -0.681 -9.904 0.602 1.00 94.56 88 LEU A O 1
ATOM 700 N N . PRO A 1 89 ? 0.168 -9.388 -1.425 1.00 94.44 89 PRO A N 1
ATOM 701 C CA . PRO A 1 89 ? 1.556 -9.616 -1.019 1.00 94.44 89 PRO A CA 1
ATOM 702 C C . PRO A 1 89 ? 1.990 -8.794 0.199 1.00 94.44 89 PRO A C 1
ATOM 704 O O . PRO A 1 89 ? 2.819 -9.248 0.982 1.00 94.44 89 PRO A O 1
ATOM 707 N N . PHE A 1 90 ? 1.417 -7.604 0.406 1.00 96.50 90 PHE A N 1
ATOM 708 C CA . PHE A 1 90 ? 1.732 -6.792 1.580 1.00 96.50 90 PHE A CA 1
ATOM 709 C C . PHE A 1 90 ? 1.275 -7.453 2.881 1.00 96.50 90 PHE A C 1
ATOM 711 O O . PHE A 1 90 ? 1.993 -7.391 3.875 1.00 96.50 90 PHE A O 1
ATOM 718 N N . PHE A 1 91 ? 0.116 -8.116 2.882 1.00 97.12 91 PHE A N 1
ATOM 719 C CA . PHE A 1 91 ? -0.361 -8.845 4.057 1.00 97.12 91 PHE A CA 1
ATOM 720 C C . PHE A 1 91 ? 0.502 -10.072 4.347 1.00 97.12 91 PHE A C 1
ATOM 722 O O . PHE A 1 91 ? 0.766 -10.355 5.512 1.00 97.12 91 PHE A O 1
ATOM 729 N N . GLU A 1 92 ? 0.993 -10.768 3.319 1.00 94.44 92 GLU A N 1
ATOM 730 C CA . GLU A 1 92 ? 1.952 -11.866 3.502 1.00 94.44 92 GLU A CA 1
ATOM 731 C C . GLU A 1 92 ? 3.258 -11.363 4.127 1.00 94.44 92 GLU A C 1
ATOM 733 O O . GLU A 1 92 ? 3.710 -11.893 5.140 1.00 94.44 92 GLU A O 1
ATOM 738 N N . LEU A 1 93 ? 3.825 -10.292 3.567 1.00 95.88 93 LEU A N 1
ATOM 739 C CA . LEU A 1 93 ? 5.068 -9.679 4.040 1.00 95.88 93 LEU A CA 1
ATOM 740 C C . LEU A 1 93 ? 4.961 -9.115 5.463 1.00 95.88 93 LEU A C 1
ATOM 742 O O . LEU A 1 93 ? 5.937 -9.135 6.210 1.00 95.88 93 LEU A O 1
ATOM 746 N N . LEU A 1 94 ? 3.780 -8.633 5.849 1.00 97.38 94 LEU A N 1
ATOM 747 C CA . LEU A 1 94 ? 3.484 -8.171 7.205 1.00 97.38 94 LEU A CA 1
ATOM 748 C C . LEU A 1 94 ? 3.084 -9.305 8.159 1.00 97.38 94 LEU A C 1
ATOM 750 O O . LEU A 1 94 ? 2.790 -9.034 9.318 1.00 97.38 94 LEU A O 1
ATOM 754 N N . ASN A 1 95 ? 3.082 -10.565 7.711 1.00 96.25 95 ASN A N 1
ATOM 755 C CA . ASN A 1 95 ? 2.638 -11.722 8.494 1.00 96.25 95 ASN A CA 1
ATOM 756 C C . ASN A 1 95 ? 1.186 -11.591 9.013 1.00 96.25 95 ASN A C 1
ATOM 758 O O . ASN A 1 95 ? 0.845 -12.039 10.106 1.00 96.25 95 ASN A O 1
ATOM 762 N N . LEU A 1 96 ? 0.319 -10.975 8.207 1.00 96.75 96 LEU A N 1
ATOM 763 C CA . LEU A 1 96 ? -1.104 -10.740 8.474 1.00 96.75 96 LEU A CA 1
ATOM 764 C C . LEU A 1 96 ? -2.012 -11.771 7.782 1.00 96.75 96 LEU A C 1
ATOM 766 O O . LEU A 1 96 ? -3.211 -11.548 7.628 1.00 96.75 96 LEU A O 1
ATOM 770 N N . THR A 1 97 ? -1.469 -12.913 7.359 1.00 94.44 97 THR A N 1
ATOM 771 C CA . THR A 1 97 ? -2.203 -13.957 6.620 1.00 94.44 97 THR A CA 1
ATOM 772 C C . THR A 1 97 ? -3.474 -14.413 7.342 1.00 94.44 97 THR A C 1
ATOM 774 O O . THR A 1 97 ? -4.522 -14.511 6.712 1.00 94.44 97 THR A O 1
ATOM 777 N N . ASN A 1 98 ? -3.419 -14.582 8.668 1.00 94.00 98 ASN A N 1
ATOM 778 C CA . ASN A 1 98 ? -4.557 -15.004 9.497 1.00 94.00 98 ASN A CA 1
ATOM 779 C C . ASN A 1 98 ? -5.682 -13.959 9.613 1.00 94.00 98 ASN A C 1
ATOM 781 O O . ASN A 1 98 ? -6.788 -14.303 10.024 1.00 94.00 98 ASN A O 1
ATOM 785 N N . HIS A 1 99 ? -5.421 -12.696 9.262 1.00 95.56 99 HIS A N 1
ATOM 786 C CA . HIS A 1 99 ? -6.449 -11.653 9.247 1.00 95.56 99 HIS A CA 1
ATOM 787 C C . HIS A 1 99 ? -7.330 -11.762 7.995 1.00 95.56 99 HIS A C 1
ATOM 789 O O . HIS A 1 99 ? -8.475 -11.307 8.003 1.00 95.56 99 HIS A O 1
ATOM 795 N N . VAL A 1 100 ? -6.825 -12.377 6.918 1.00 96.06 100 VAL A N 1
ATOM 796 C CA . VAL A 1 100 ? -7.512 -12.466 5.626 1.00 96.06 100 VAL A CA 1
ATOM 797 C C . VAL A 1 100 ? -8.600 -13.538 5.671 1.00 96.06 100 VAL A C 1
ATOM 799 O O . VAL A 1 100 ? -8.318 -14.726 5.761 1.00 96.06 100 VAL A O 1
ATOM 802 N N . GLN A 1 101 ? -9.857 -13.108 5.576 1.00 96.25 101 GLN A N 1
ATOM 803 C CA . GLN A 1 101 ? -11.043 -13.968 5.624 1.00 96.25 101 GLN A CA 1
ATOM 804 C C . GLN A 1 101 ? -11.632 -14.251 4.236 1.00 96.25 101 GLN A C 1
ATOM 806 O O . GLN A 1 101 ? -12.354 -15.234 4.078 1.00 96.25 101 GLN A O 1
ATOM 811 N N . ALA A 1 102 ? -11.354 -13.395 3.246 1.00 95.50 102 ALA A N 1
ATOM 812 C CA . ALA A 1 102 ? -11.788 -13.531 1.853 1.00 95.50 102 ALA A CA 1
ATOM 813 C C . ALA A 1 102 ? -10.803 -12.875 0.882 1.00 95.50 102 ALA A C 1
ATOM 815 O O . ALA A 1 102 ? -10.162 -11.876 1.219 1.00 95.50 102 ALA A O 1
ATOM 816 N N . ILE A 1 103 ? -10.727 -13.404 -0.342 1.00 95.31 103 ILE A N 1
ATOM 817 C CA . ILE A 1 103 ? -9.871 -12.869 -1.405 1.00 95.31 103 ILE A CA 1
ATOM 818 C C . ILE A 1 103 ? -10.594 -12.874 -2.754 1.00 95.31 103 ILE A C 1
ATOM 820 O O . ILE A 1 103 ? -11.216 -13.863 -3.145 1.00 95.31 103 ILE A O 1
ATOM 824 N N . VAL A 1 104 ? -10.444 -11.779 -3.501 1.00 93.31 104 VAL A N 1
ATOM 825 C CA . VAL A 1 104 ? -10.932 -11.617 -4.869 1.00 93.31 104 VAL A CA 1
ATOM 826 C C . VAL A 1 104 ? -9.821 -11.028 -5.757 1.00 93.31 104 VAL A C 1
ATOM 828 O O . VAL A 1 104 ? -9.208 -10.023 -5.388 1.00 93.31 104 VAL A O 1
ATOM 831 N N . PRO A 1 105 ? -9.537 -11.613 -6.936 1.00 91.00 105 PRO A N 1
ATOM 832 C CA . PRO A 1 105 ? -9.991 -12.921 -7.413 1.00 91.00 105 PRO A CA 1
ATOM 833 C C . PRO A 1 105 ? -9.129 -14.065 -6.825 1.00 91.00 105 PRO A C 1
ATOM 835 O O . PRO A 1 105 ? -7.908 -14.069 -6.974 1.00 91.00 105 PRO A O 1
ATOM 838 N N . ALA A 1 106 ? -9.750 -15.049 -6.159 1.00 89.19 106 ALA A N 1
ATOM 839 C CA . ALA A 1 106 ? -9.033 -16.135 -5.467 1.00 89.19 106 ALA A CA 1
ATOM 840 C C . ALA A 1 106 ? -8.266 -17.081 -6.413 1.00 89.19 106 ALA A C 1
ATOM 842 O O . ALA A 1 106 ? -7.218 -17.606 -6.056 1.00 89.19 106 ALA A O 1
ATOM 843 N N . ASN A 1 107 ? -8.748 -17.267 -7.644 1.00 88.44 107 ASN A N 1
ATOM 844 C CA . ASN A 1 107 ? -8.128 -18.143 -8.646 1.00 88.44 107 ASN A CA 1
ATOM 845 C C . ASN A 1 107 ? -6.759 -17.652 -9.145 1.00 88.44 107 ASN A C 1
ATOM 847 O O . ASN A 1 107 ? -6.031 -18.427 -9.758 1.00 88.44 107 ASN A O 1
ATOM 851 N N . ASN A 1 108 ? -6.410 -16.389 -8.893 1.00 86.00 108 ASN A N 1
ATOM 852 C CA . ASN A 1 108 ? -5.114 -15.826 -9.265 1.00 86.00 108 ASN A CA 1
ATOM 853 C C . ASN A 1 108 ? -4.093 -15.885 -8.117 1.00 86.00 108 ASN A C 1
ATOM 855 O O . ASN A 1 108 ? -2.963 -15.428 -8.277 1.00 86.00 108 ASN A O 1
ATOM 859 N N . VAL A 1 109 ? -4.482 -16.413 -6.955 1.00 90.81 109 VAL A N 1
ATOM 860 C CA . VAL A 1 109 ? -3.620 -16.499 -5.777 1.00 90.81 109 VAL A CA 1
ATOM 861 C C . VAL A 1 109 ? -2.888 -17.831 -5.785 1.00 90.81 109 VAL A C 1
ATOM 863 O O . VAL A 1 109 ? -3.499 -18.892 -5.703 1.00 90.81 109 VAL A O 1
ATOM 866 N N . THR A 1 110 ? -1.561 -17.773 -5.859 1.00 90.88 110 THR A N 1
ATOM 867 C CA . THR A 1 110 ? -0.697 -18.963 -5.856 1.00 90.88 110 THR A CA 1
ATOM 868 C C . THR A 1 110 ? -0.061 -19.242 -4.496 1.00 90.88 110 THR A C 1
ATOM 870 O O . THR A 1 110 ? 0.574 -20.281 -4.327 1.00 90.88 110 THR A O 1
ATOM 873 N N . SER A 1 111 ? -0.190 -18.326 -3.531 1.00 91.19 111 SER A N 1
ATOM 874 C CA . SER A 1 111 ? 0.388 -18.500 -2.197 1.00 91.19 111 SER A CA 1
ATOM 875 C C . SER A 1 111 ? -0.359 -19.602 -1.430 1.00 91.19 111 SER A C 1
ATOM 877 O O . SER A 1 111 ? -1.581 -19.511 -1.261 1.00 91.19 111 SER A O 1
ATOM 879 N N . PRO A 1 112 ? 0.338 -20.642 -0.928 1.00 91.62 112 PRO A N 1
ATOM 880 C CA . PRO A 1 112 ? -0.299 -21.734 -0.192 1.00 91.62 112 PRO A CA 1
ATOM 881 C C . PRO A 1 112 ? -0.909 -21.270 1.137 1.00 91.62 112 PRO A C 1
ATOM 883 O O . PRO A 1 112 ? -1.817 -21.925 1.646 1.00 91.62 112 PRO A O 1
ATOM 886 N N . CYS A 1 113 ? -0.474 -20.120 1.666 1.00 90.25 113 CYS A N 1
ATOM 887 C CA . CYS A 1 113 ? -1.034 -19.486 2.862 1.00 90.25 113 CYS A CA 1
ATOM 888 C C . CYS A 1 113 ? -2.542 -19.215 2.746 1.00 90.25 113 CYS A C 1
ATOM 890 O O . CYS A 1 113 ? -3.228 -19.118 3.760 1.00 90.25 113 CYS A O 1
ATOM 892 N N . TYR A 1 114 ? -3.059 -19.119 1.519 1.00 91.94 114 TYR A N 1
ATOM 893 C CA . TYR A 1 114 ? -4.445 -18.763 1.234 1.00 91.94 114 TYR A CA 1
ATOM 894 C C . TYR A 1 114 ? -5.223 -19.852 0.495 1.00 91.94 114 TYR A C 1
ATOM 896 O O . TYR A 1 114 ? -6.322 -19.592 0.011 1.00 91.94 114 TYR A O 1
ATOM 904 N N . ALA A 1 115 ? -4.696 -21.079 0.433 1.00 88.94 115 ALA A N 1
ATOM 905 C CA . ALA A 1 115 ? -5.286 -22.173 -0.343 1.00 88.94 115 ALA A CA 1
ATOM 906 C C . ALA A 1 115 ? -6.754 -22.488 0.017 1.00 88.94 115 ALA A C 1
ATOM 908 O O . ALA A 1 115 ? -7.496 -22.998 -0.816 1.00 88.94 115 ALA A O 1
ATOM 909 N N . ASN A 1 116 ? -7.179 -22.168 1.244 1.00 88.06 116 ASN A N 1
ATOM 910 C CA . ASN A 1 116 ? -8.532 -22.428 1.742 1.00 88.06 116 ASN A CA 1
ATOM 911 C C . ASN A 1 116 ? -9.459 -21.199 1.702 1.00 88.06 116 ASN A C 1
ATOM 913 O O . ASN A 1 116 ? -10.586 -21.269 2.199 1.00 88.06 116 ASN A O 1
ATOM 917 N N . LEU A 1 117 ? -8.996 -20.064 1.172 1.00 91.06 117 LEU A N 1
ATOM 918 C CA . LEU A 1 117 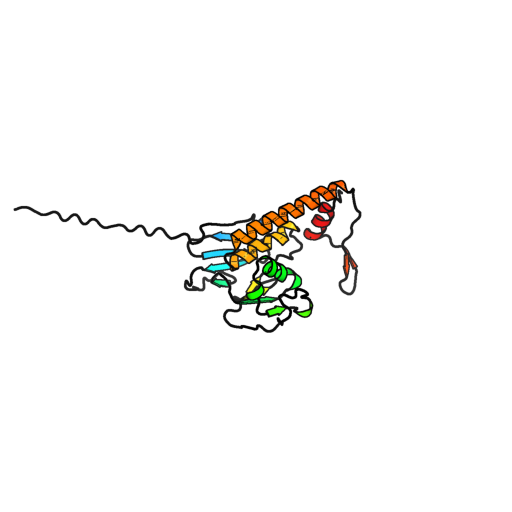? -9.789 -18.840 1.095 1.00 91.06 117 LEU A CA 1
ATOM 919 C C . LEU A 1 117 ? -10.542 -18.744 -0.231 1.00 91.06 117 LEU A C 1
ATOM 921 O O . LEU A 1 117 ? -10.075 -19.173 -1.283 1.00 91.06 117 LEU A O 1
ATOM 925 N N . THR A 1 118 ? -11.728 -18.145 -0.171 1.00 92.19 118 THR A N 1
ATOM 926 C CA . THR A 1 118 ? -12.583 -17.901 -1.339 1.00 92.19 118 THR A CA 1
ATOM 927 C C . THR A 1 118 ? -13.023 -16.437 -1.369 1.00 92.19 118 THR A C 1
ATOM 929 O O . THR A 1 118 ? -12.650 -15.649 -0.499 1.00 92.19 118 THR A O 1
ATOM 932 N N . ALA A 1 119 ? -13.839 -16.063 -2.356 1.00 89.50 119 ALA A N 1
ATOM 933 C CA . ALA A 1 119 ? -14.475 -14.746 -2.390 1.00 89.50 119 ALA A CA 1
ATOM 934 C C . ALA A 1 119 ? -15.474 -14.536 -1.233 1.00 89.50 119 ALA A C 1
ATOM 936 O O . ALA A 1 119 ? -15.820 -13.401 -0.913 1.00 89.50 119 ALA A O 1
ATOM 937 N N . THR A 1 120 ? -15.949 -15.615 -0.604 1.00 88.94 120 THR A N 1
ATOM 938 C CA . THR A 1 120 ? -16.861 -15.548 0.538 1.00 88.94 120 THR A CA 1
ATOM 939 C C . THR A 1 120 ? -16.063 -15.501 1.843 1.00 88.94 120 THR A C 1
ATOM 941 O O . THR A 1 120 ? -15.211 -16.369 2.053 1.00 88.94 120 THR A O 1
ATOM 944 N N . PRO A 1 121 ? -16.327 -14.525 2.733 1.00 86.12 121 PRO A N 1
ATOM 945 C CA . PRO A 1 121 ? -15.595 -14.397 3.984 1.00 86.12 121 PRO A CA 1
ATOM 946 C C . PRO A 1 121 ? -15.902 -15.546 4.936 1.00 86.12 121 PRO A C 1
ATOM 948 O O . PRO A 1 121 ? -17.064 -15.871 5.174 1.00 86.12 121 PRO A O 1
ATOM 951 N N . GLN A 1 122 ? -14.854 -16.119 5.526 1.00 80.62 122 GLN A N 1
ATOM 952 C CA . GLN A 1 122 ? -14.986 -17.113 6.595 1.00 80.62 122 GLN A CA 1
ATOM 953 C C . GLN A 1 122 ? -15.569 -16.501 7.881 1.00 80.62 122 GLN A C 1
ATOM 955 O O . GLN A 1 122 ? -16.315 -17.164 8.600 1.00 80.62 122 GLN A O 1
ATOM 960 N N . ASN A 1 123 ? -15.284 -15.221 8.142 1.00 80.00 123 ASN A N 1
ATOM 961 C CA . ASN A 1 123 ? -15.868 -14.438 9.227 1.00 80.00 123 ASN A CA 1
ATOM 962 C C . ASN A 1 123 ? -16.372 -13.091 8.693 1.00 80.00 123 ASN A C 1
ATOM 964 O O . ASN A 1 123 ? -15.601 -12.304 8.149 1.00 80.00 123 ASN A O 1
ATOM 968 N N . SER A 1 124 ? -17.667 -12.819 8.859 1.00 82.75 124 SER A N 1
ATOM 969 C CA . SER A 1 124 ? -18.303 -11.574 8.411 1.00 82.75 124 SER A CA 1
ATOM 970 C C . SER A 1 124 ? -18.362 -10.484 9.487 1.00 82.75 124 SER A C 1
ATOM 972 O O . SER A 1 124 ? -18.838 -9.382 9.221 1.00 82.75 124 SER A O 1
ATOM 974 N N . THR A 1 125 ? -17.918 -10.767 10.711 1.00 85.56 125 THR A N 1
ATOM 975 C CA . THR A 1 125 ? -17.999 -9.818 11.829 1.00 85.56 125 THR A CA 1
ATOM 976 C C . THR A 1 125 ? -16.864 -8.805 11.743 1.00 85.56 125 THR A C 1
ATOM 978 O O . THR A 1 125 ? -15.693 -9.189 11.736 1.00 85.56 125 THR A O 1
ATOM 981 N N . ASN A 1 126 ? -17.201 -7.510 11.726 1.00 85.31 126 ASN A N 1
ATOM 982 C CA . ASN A 1 126 ? -16.238 -6.403 11.621 1.00 85.31 126 ASN A CA 1
ATOM 983 C C . ASN A 1 126 ? -15.275 -6.548 10.428 1.00 85.31 126 ASN A C 1
ATOM 985 O O . ASN A 1 126 ? -14.100 -6.200 10.528 1.00 85.31 126 ASN A O 1
ATOM 989 N N . LEU A 1 127 ? -15.766 -7.111 9.321 1.00 94.31 127 LEU A N 1
ATOM 990 C CA . LEU A 1 127 ? -14.978 -7.329 8.115 1.00 94.31 127 LEU A CA 1
ATOM 991 C C . LEU A 1 127 ? -14.667 -5.990 7.433 1.00 94.31 127 LEU A C 1
ATOM 993 O O . LEU A 1 127 ? -15.585 -5.253 7.070 1.00 94.31 127 LEU A O 1
ATOM 997 N N . VAL A 1 128 ? -13.383 -5.703 7.221 1.00 96.50 128 VAL A N 1
ATOM 998 C CA . VAL A 1 128 ? -12.923 -4.520 6.480 1.00 96.50 128 VAL A CA 1
ATOM 999 C C . VAL A 1 128 ? -12.364 -4.939 5.126 1.00 96.50 128 VAL A C 1
ATOM 1001 O O . VAL A 1 128 ? -11.506 -5.814 5.042 1.00 96.50 128 VAL A O 1
ATOM 1004 N N . THR A 1 129 ? -12.838 -4.323 4.046 1.00 96.94 129 THR A N 1
ATOM 1005 C CA . THR A 1 129 ? -12.414 -4.700 2.688 1.00 96.9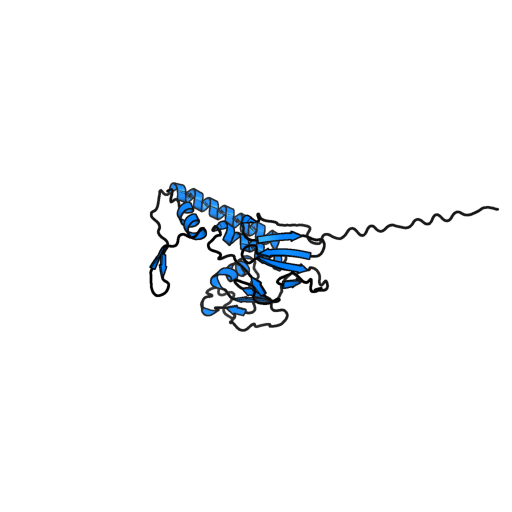4 129 THR A CA 1
ATOM 1006 C C . THR A 1 129 ? -11.306 -3.786 2.184 1.00 96.94 129 THR A C 1
ATOM 1008 O O . THR A 1 129 ? -11.524 -2.595 1.988 1.00 96.94 129 THR A O 1
ATOM 1011 N N . PHE A 1 130 ? -10.126 -4.336 1.920 1.00 97.81 130 PHE A N 1
ATOM 1012 C CA . PHE A 1 130 ? -9.061 -3.647 1.202 1.00 97.81 130 PHE A CA 1
ATOM 1013 C C . PHE A 1 130 ? -9.274 -3.824 -0.299 1.00 97.81 130 PHE A C 1
ATOM 1015 O O . PHE A 1 130 ? -9.362 -4.947 -0.787 1.00 97.81 130 PHE A O 1
ATOM 1022 N N . THR A 1 131 ? -9.372 -2.720 -1.026 1.00 96.31 131 THR A N 1
ATOM 1023 C CA . THR A 1 131 ? -9.677 -2.677 -2.465 1.00 96.31 131 THR A CA 1
ATOM 1024 C C . THR A 1 131 ? -8.844 -1.585 -3.135 1.00 96.31 131 THR A C 1
ATOM 1026 O O . THR A 1 131 ? -8.170 -0.828 -2.448 1.00 96.31 131 THR A O 1
ATOM 1029 N N . VAL A 1 132 ? -8.859 -1.457 -4.462 1.00 95.12 132 VAL A N 1
ATOM 1030 C CA . VAL A 1 132 ? -8.119 -0.383 -5.166 1.00 95.12 132 VAL A CA 1
ATOM 1031 C C . VAL A 1 132 ? -8.661 1.016 -4.868 1.00 95.12 132 VAL A C 1
ATOM 1033 O O . VAL A 1 132 ? -7.920 1.998 -4.893 1.00 95.12 132 VAL A O 1
ATOM 1036 N N . LYS A 1 133 ? -9.961 1.121 -4.587 1.00 95.88 133 LYS A N 1
ATOM 1037 C CA . LYS A 1 133 ? -10.643 2.373 -4.264 1.00 95.88 133 LYS A CA 1
ATOM 1038 C C . LYS A 1 133 ? -11.826 2.089 -3.358 1.00 95.88 133 LYS A C 1
ATOM 1040 O O . LYS A 1 133 ? -12.651 1.235 -3.676 1.00 95.88 133 LYS A O 1
ATOM 1045 N N . SER A 1 134 ? -11.913 2.811 -2.250 1.00 95.94 134 SER A N 1
ATOM 1046 C CA . SER A 1 134 ? -12.983 2.625 -1.283 1.00 95.94 134 SER A CA 1
ATOM 1047 C C . SER A 1 134 ? -14.346 2.945 -1.901 1.00 95.94 134 SER A C 1
ATOM 1049 O O . SER A 1 134 ? -14.520 3.940 -2.609 1.00 95.94 134 SER A O 1
ATOM 1051 N N . ASN A 1 135 ? -15.317 2.073 -1.641 1.00 93.62 135 ASN A N 1
ATOM 1052 C CA . ASN A 1 135 ? -16.693 2.168 -2.130 1.00 93.62 135 ASN A CA 1
ATOM 1053 C C . ASN A 1 135 ? -17.726 2.196 -0.988 1.00 93.62 135 ASN A C 1
ATOM 1055 O O . ASN A 1 135 ? -18.923 2.324 -1.237 1.00 93.62 135 ASN A O 1
ATOM 1059 N N . SER A 1 136 ? -17.269 2.081 0.258 1.00 93.94 136 SER A N 1
ATOM 1060 C CA . SER A 1 136 ? -18.086 2.055 1.465 1.00 93.94 136 SER A CA 1
ATOM 1061 C C . SER A 1 136 ? -17.280 2.535 2.674 1.00 93.94 136 SER A C 1
ATOM 1063 O O . SER A 1 136 ? -16.051 2.580 2.653 1.00 93.94 136 SER A O 1
ATOM 1065 N N . THR A 1 137 ? -17.965 2.816 3.780 1.00 93.00 137 THR A N 1
ATOM 1066 C CA . THR A 1 137 ? -17.318 3.171 5.054 1.00 93.00 137 THR A CA 1
ATOM 1067 C C . THR A 1 137 ? -16.572 2.007 5.709 1.00 93.00 137 THR A C 1
ATOM 1069 O O . THR A 1 137 ? -15.829 2.217 6.663 1.00 93.00 137 THR A O 1
ATOM 1072 N N . SER A 1 138 ? -16.764 0.783 5.205 1.00 93.88 138 SER A N 1
ATOM 1073 C CA . SER A 1 138 ? -16.103 -0.443 5.665 1.00 93.88 138 SER A CA 1
ATOM 1074 C C . SER A 1 138 ? -15.027 -0.926 4.687 1.00 93.88 138 SER A C 1
ATOM 1076 O O . SER A 1 138 ? -14.570 -2.066 4.785 1.00 93.88 138 SER A O 1
ATOM 1078 N N . SER A 1 139 ? -14.616 -0.079 3.738 1.00 96.44 139 SER A N 1
ATOM 1079 C CA . SER A 1 139 ? -13.538 -0.379 2.798 1.00 96.44 139 SER A CA 1
ATOM 1080 C C . SER A 1 139 ? -12.392 0.624 2.868 1.00 96.44 139 SER A C 1
ATOM 1082 O O . SER A 1 139 ? -12.595 1.811 3.128 1.00 96.44 139 SER A O 1
ATOM 1084 N N . ILE A 1 140 ? -11.187 0.135 2.588 1.00 98.19 140 ILE A N 1
ATOM 1085 C CA . ILE A 1 140 ? -9.943 0.899 2.525 1.00 98.19 140 ILE A CA 1
ATOM 1086 C C . ILE A 1 140 ? -9.385 0.777 1.108 1.00 98.19 140 ILE A C 1
ATOM 1088 O O . ILE A 1 140 ? -9.160 -0.326 0.612 1.00 98.19 140 ILE A O 1
ATOM 1092 N N . GLY A 1 141 ? -9.172 1.913 0.452 1.00 97.94 141 GLY A N 1
ATOM 1093 C CA . GLY A 1 141 ? -8.545 1.996 -0.860 1.00 97.94 141 GLY A CA 1
ATOM 1094 C C . GLY A 1 141 ? -7.020 1.951 -0.773 1.00 97.94 141 GLY A C 1
ATOM 1095 O O . GLY A 1 141 ? -6.397 2.746 -0.068 1.00 97.94 141 GLY A O 1
ATOM 1096 N N . VAL A 1 142 ? -6.413 1.049 -1.537 1.00 98.12 142 VAL A N 1
ATOM 1097 C CA . VAL A 1 142 ? -4.971 0.839 -1.659 1.00 98.12 142 VAL A CA 1
ATOM 1098 C C . VAL A 1 142 ? -4.558 1.145 -3.091 1.00 98.12 142 VAL A C 1
ATOM 1100 O O . VAL A 1 142 ? -4.867 0.393 -4.011 1.00 98.12 142 VAL A O 1
ATOM 1103 N N . SER A 1 143 ? -3.802 2.223 -3.274 1.00 97.62 143 SER A N 1
ATOM 1104 C CA . SER A 1 143 ? -3.376 2.702 -4.594 1.00 97.62 143 SER A CA 1
ATOM 1105 C C . SER A 1 143 ? -1.931 2.314 -4.924 1.00 97.62 143 SER A C 1
ATOM 1107 O O . SER A 1 143 ? -1.274 2.983 -5.720 1.00 97.62 143 SER A O 1
ATOM 1109 N N . ALA A 1 144 ? -1.433 1.227 -4.327 1.00 96.56 144 ALA A N 1
ATOM 1110 C CA . ALA A 1 144 ? -0.066 0.744 -4.510 1.00 96.56 144 ALA A CA 1
ATOM 1111 C C . ALA A 1 144 ? 0.259 0.377 -5.967 1.00 96.56 144 ALA A C 1
ATOM 1113 O O . ALA A 1 144 ? 1.414 0.425 -6.354 1.00 96.56 144 ALA A O 1
ATOM 1114 N N . ASN A 1 145 ? -0.740 0.050 -6.792 1.00 94.88 145 ASN A N 1
ATOM 1115 C CA . ASN A 1 145 ? -0.574 -0.251 -8.217 1.00 94.88 145 ASN A CA 1
ATOM 1116 C C . ASN A 1 145 ? -0.735 0.974 -9.133 1.00 94.88 145 ASN A C 1
ATOM 1118 O O . ASN A 1 145 ? -0.895 0.814 -10.345 1.00 94.88 145 ASN A O 1
ATOM 1122 N N . ASN A 1 146 ? -0.763 2.193 -8.586 1.00 96.31 146 ASN A N 1
ATOM 1123 C CA . ASN A 1 146 ? -0.932 3.386 -9.403 1.00 96.31 146 ASN A CA 1
ATOM 1124 C C . ASN A 1 146 ? 0.292 3.578 -10.329 1.00 96.31 146 ASN A C 1
ATOM 1126 O O . ASN A 1 146 ? 1.424 3.652 -9.839 1.00 96.31 146 ASN A O 1
ATOM 1130 N N . PRO A 1 147 ? 0.088 3.692 -11.655 1.00 94.12 147 PRO A N 1
ATOM 1131 C CA . PRO A 1 147 ? 1.176 3.770 -12.634 1.00 94.12 147 PRO A CA 1
ATOM 1132 C C . PRO A 1 147 ? 2.022 5.051 -12.532 1.00 94.12 147 PRO A C 1
ATOM 1134 O O . PRO A 1 147 ? 3.128 5.107 -13.066 1.00 94.12 147 PRO A O 1
ATOM 1137 N N . SER A 1 148 ? 1.532 6.087 -11.846 1.00 95.75 148 SER A N 1
ATOM 1138 C CA . SER A 1 148 ? 2.282 7.326 -11.614 1.00 95.75 148 SER A CA 1
ATOM 1139 C C . SER A 1 148 ? 3.363 7.185 -10.535 1.00 95.75 148 SER A C 1
ATOM 1141 O O . SER A 1 148 ? 4.230 8.051 -10.438 1.00 95.75 148 SER A O 1
ATOM 1143 N N . LEU A 1 149 ? 3.335 6.121 -9.729 1.00 97.75 149 LEU A N 1
ATOM 1144 C CA . LEU A 1 149 ? 4.337 5.854 -8.696 1.00 97.75 149 LEU A CA 1
ATOM 1145 C C . LEU A 1 149 ? 5.572 5.160 -9.282 1.00 97.75 149 LEU A C 1
ATOM 1147 O O . LEU A 1 149 ? 5.453 4.331 -10.180 1.00 97.75 149 LEU A O 1
ATOM 1151 N N . THR A 1 150 ? 6.754 5.444 -8.735 1.00 97.44 150 THR A N 1
ATOM 1152 C CA . THR A 1 150 ? 7.966 4.650 -9.000 1.00 97.44 150 THR A CA 1
ATOM 1153 C C . THR A 1 150 ? 7.894 3.283 -8.299 1.00 97.44 150 THR A C 1
ATOM 1155 O O . THR A 1 150 ? 7.084 3.101 -7.386 1.00 97.44 150 THR A O 1
ATOM 1158 N N . PRO A 1 151 ? 8.757 2.311 -8.642 1.00 96.50 151 PRO A N 1
ATOM 1159 C CA . PRO A 1 151 ? 8.780 1.004 -7.979 1.00 96.50 151 PRO A CA 1
ATOM 1160 C C . PRO A 1 151 ? 8.988 1.079 -6.464 1.00 96.50 151 PRO A C 1
ATOM 1162 O O . PRO A 1 151 ? 8.267 0.428 -5.708 1.00 96.50 151 PRO A O 1
ATOM 1165 N N . LEU A 1 152 ? 9.917 1.925 -6.007 1.00 96.81 152 LEU A N 1
ATOM 1166 C CA . LEU A 1 152 ? 10.143 2.160 -4.579 1.00 96.81 152 LEU A CA 1
ATOM 1167 C C . LEU A 1 152 ? 8.932 2.823 -3.909 1.00 96.81 152 LEU A C 1
ATOM 1169 O O . LEU A 1 152 ? 8.565 2.442 -2.799 1.00 96.81 152 LEU A O 1
ATOM 1173 N N . GLN A 1 153 ? 8.267 3.758 -4.594 1.00 97.94 153 GLN A N 1
ATOM 1174 C CA . GLN A 1 153 ? 7.044 4.372 -4.080 1.00 97.94 153 GLN A CA 1
ATOM 1175 C C . GLN A 1 153 ? 5.885 3.376 -4.003 1.00 97.94 153 GLN A C 1
ATOM 1177 O O . GLN A 1 153 ? 5.165 3.402 -3.019 1.00 97.94 153 GLN A O 1
ATOM 1182 N N . GLN A 1 154 ? 5.703 2.472 -4.973 1.00 97.56 154 GLN A N 1
ATOM 1183 C CA . GLN A 1 154 ? 4.700 1.403 -4.861 1.00 97.56 154 GLN A CA 1
ATOM 1184 C C . GLN A 1 154 ? 5.002 0.480 -3.674 1.00 97.56 154 GLN A C 1
ATOM 1186 O O . GLN A 1 154 ? 4.109 0.115 -2.912 1.00 97.56 154 GLN A O 1
ATOM 1191 N N . MET A 1 155 ? 6.276 0.145 -3.468 1.00 96.88 155 MET A N 1
ATOM 1192 C CA . MET A 1 155 ? 6.721 -0.709 -2.369 1.00 96.88 155 MET A CA 1
ATOM 1193 C C . MET A 1 155 ? 6.501 -0.080 -0.985 1.00 96.88 155 MET A C 1
ATOM 1195 O O . MET A 1 155 ? 6.230 -0.799 -0.022 1.00 96.88 155 MET A O 1
ATOM 1199 N N . SER A 1 156 ? 6.570 1.249 -0.869 1.00 97.94 156 SER A N 1
ATOM 1200 C CA . SER A 1 156 ? 6.367 1.952 0.404 1.00 97.94 156 SER A CA 1
ATOM 1201 C C . SER A 1 156 ? 4.941 1.821 0.956 1.00 97.94 156 SER A C 1
ATOM 1203 O O . SER A 1 156 ? 4.730 2.006 2.157 1.00 97.94 156 SER A O 1
ATOM 1205 N N . TRP A 1 157 ? 3.973 1.381 0.140 1.00 98.38 157 TRP A N 1
ATOM 1206 C CA . TRP A 1 157 ? 2.603 1.080 0.576 1.00 98.38 157 TRP A CA 1
ATOM 1207 C C . TRP A 1 157 ? 2.512 -0.071 1.583 1.00 98.38 157 TRP A C 1
ATOM 1209 O O . TRP A 1 157 ? 1.487 -0.215 2.252 1.00 98.38 157 TRP A O 1
ATOM 1219 N N . ILE A 1 158 ? 3.591 -0.833 1.790 1.00 98.44 158 ILE A N 1
ATOM 1220 C CA . ILE A 1 158 ? 3.682 -1.739 2.938 1.00 98.44 158 ILE A CA 1
ATOM 1221 C C . ILE A 1 158 ? 3.571 -0.985 4.273 1.00 98.44 158 ILE A C 1
ATOM 1223 O O . ILE A 1 158 ? 2.946 -1.476 5.209 1.00 98.44 158 ILE A O 1
ATOM 1227 N N . VAL A 1 159 ? 4.111 0.238 4.351 1.00 98.56 159 VAL A N 1
ATOM 1228 C CA . VAL A 1 159 ? 3.983 1.114 5.525 1.00 98.56 159 VAL A CA 1
ATOM 1229 C C . VAL A 1 159 ? 2.568 1.685 5.614 1.00 98.56 159 VAL A C 1
ATOM 1231 O O . VAL A 1 159 ? 2.005 1.713 6.705 1.00 98.56 159 VAL A O 1
ATOM 1234 N N . TYR A 1 160 ? 1.958 2.049 4.476 1.00 98.62 160 TYR A N 1
ATOM 1235 C CA . TYR A 1 160 ? 0.552 2.469 4.425 1.00 98.62 160 TYR A CA 1
ATOM 1236 C C . TYR A 1 160 ? -0.379 1.413 5.034 1.00 98.62 160 TYR A C 1
ATOM 1238 O O . TYR A 1 160 ? -1.181 1.726 5.911 1.00 98.62 160 TYR A O 1
ATOM 1246 N N . ILE A 1 161 ? -0.245 0.151 4.608 1.00 98.44 161 ILE A N 1
ATOM 1247 C CA . ILE A 1 161 ? -1.055 -0.953 5.136 1.00 98.44 161 ILE A CA 1
ATOM 1248 C C . ILE A 1 161 ? -0.771 -1.166 6.623 1.00 98.44 161 ILE A C 1
ATOM 1250 O O . ILE A 1 161 ? -1.705 -1.342 7.402 1.00 98.44 161 ILE A O 1
ATOM 1254 N N . ALA A 1 162 ? 0.489 -1.082 7.047 1.00 98.19 162 ALA A N 1
ATOM 1255 C CA . ALA A 1 162 ? 0.873 -1.299 8.437 1.00 98.19 162 ALA A CA 1
ATOM 1256 C C . ALA A 1 162 ? 0.235 -0.317 9.433 1.00 98.19 162 ALA A C 1
ATOM 1258 O O . ALA A 1 162 ? 0.021 -0.701 10.586 1.00 98.19 162 ALA A O 1
ATOM 1259 N N . TYR A 1 163 ? -0.137 0.901 9.011 1.00 97.75 163 TYR A N 1
ATOM 1260 C CA . TYR A 1 163 ? -0.878 1.825 9.877 1.00 97.75 163 TYR A CA 1
ATOM 1261 C C . TYR A 1 163 ? -2.189 1.217 10.390 1.00 97.75 163 TYR A C 1
ATOM 1263 O O . TYR A 1 163 ? -2.565 1.465 11.530 1.00 97.75 163 TYR A O 1
ATOM 1271 N N . PHE A 1 164 ? -2.872 0.386 9.604 1.00 97.38 164 PHE A N 1
ATOM 1272 C CA . PHE A 1 164 ? -4.158 -0.205 9.990 1.00 97.38 164 PHE A CA 1
ATOM 1273 C C . PHE A 1 164 ? -4.027 -1.372 10.989 1.00 97.38 164 PHE A C 1
ATOM 1275 O O . PHE A 1 164 ? -5.026 -1.836 11.540 1.00 97.38 164 PHE A O 1
ATOM 1282 N N . PHE A 1 165 ? -2.799 -1.830 11.249 1.00 96.62 165 PHE A N 1
ATOM 1283 C CA . PHE A 1 165 ? -2.498 -2.982 12.106 1.00 96.62 165 PHE A CA 1
ATOM 1284 C C . PHE A 1 165 ? -1.531 -2.650 13.250 1.00 96.62 165 PHE A C 1
ATOM 1286 O O . PHE A 1 165 ? -1.093 -3.558 13.947 1.00 96.62 165 PHE A O 1
ATOM 1293 N N . ASP A 1 166 ? -1.190 -1.372 13.443 1.00 94.56 166 ASP A N 1
ATOM 1294 C CA . ASP A 1 166 ? -0.197 -0.918 14.430 1.00 94.56 166 ASP A CA 1
ATOM 1295 C C . ASP A 1 166 ? 1.179 -1.610 14.262 1.00 94.56 166 ASP A C 1
ATOM 1297 O O . ASP A 1 166 ? 1.866 -1.962 15.223 1.00 94.56 166 ASP A O 1
ATOM 1301 N N . MET A 1 167 ? 1.578 -1.828 13.001 1.00 96.12 167 MET A N 1
ATOM 1302 C CA . MET A 1 167 ? 2.817 -2.521 12.614 1.00 96.12 167 MET A CA 1
ATOM 1303 C C . MET A 1 167 ? 3.863 -1.593 11.981 1.00 96.12 167 MET A C 1
ATOM 1305 O O . MET A 1 167 ? 4.799 -2.065 11.330 1.00 96.12 167 MET A O 1
ATOM 1309 N N . GLU A 1 168 ? 3.737 -0.276 12.145 1.00 95.31 168 GLU A N 1
ATOM 1310 C CA . GLU A 1 168 ? 4.538 0.714 11.418 1.00 95.31 168 GLU A CA 1
ATOM 1311 C C . GLU A 1 168 ? 6.041 0.506 11.572 1.00 95.31 168 GLU A C 1
ATOM 1313 O O . GLU A 1 168 ? 6.795 0.631 10.608 1.00 95.31 168 GLU A O 1
ATOM 1318 N N . TYR A 1 169 ? 6.494 0.175 12.784 1.00 95.62 169 TYR A N 1
ATOM 1319 C CA . TYR A 1 169 ? 7.915 -0.039 13.020 1.00 95.62 169 TYR A CA 1
ATOM 1320 C C . TYR A 1 169 ? 8.448 -1.225 12.220 1.00 95.62 169 TYR A C 1
ATOM 1322 O O . TYR A 1 169 ? 9.476 -1.100 11.558 1.00 95.62 169 TYR A O 1
ATOM 1330 N N . TYR A 1 170 ? 7.748 -2.358 12.267 1.00 96.56 170 TYR A N 1
ATOM 1331 C CA . TYR A 1 170 ? 8.144 -3.552 11.530 1.00 96.56 170 TYR A CA 1
ATOM 1332 C C . TYR A 1 170 ? 8.145 -3.286 10.021 1.00 96.56 170 TYR A C 1
ATOM 1334 O O . TYR A 1 170 ? 9.136 -3.562 9.344 1.00 96.56 170 TYR A O 1
ATOM 1342 N N . ALA A 1 171 ? 7.086 -2.652 9.517 1.00 97.94 171 ALA A N 1
ATOM 1343 C CA . ALA A 1 171 ? 6.966 -2.292 8.111 1.00 97.94 171 ALA A CA 1
ATOM 1344 C C . ALA A 1 171 ? 8.065 -1.329 7.653 1.00 97.94 171 ALA A C 1
ATOM 1346 O O . ALA A 1 171 ? 8.603 -1.495 6.563 1.00 97.94 171 ALA A O 1
ATOM 1347 N N . ASN A 1 172 ? 8.455 -0.363 8.490 1.00 97.44 172 ASN A N 1
ATOM 1348 C CA . ASN A 1 172 ? 9.546 0.555 8.180 1.00 97.44 172 ASN A CA 1
ATOM 1349 C C . ASN A 1 172 ? 10.895 -0.166 8.067 1.00 97.44 172 ASN A C 1
ATOM 1351 O O . ASN A 1 172 ? 11.681 0.139 7.170 1.00 97.44 172 ASN A O 1
ATOM 1355 N N . GLN A 1 173 ? 11.165 -1.137 8.946 1.00 97.38 173 GLN A N 1
ATOM 1356 C CA . GLN A 1 173 ? 12.382 -1.949 8.856 1.00 97.38 173 GLN A CA 1
ATOM 1357 C C . GLN A 1 173 ? 12.392 -2.786 7.575 1.00 97.38 173 GLN A C 1
ATOM 1359 O O . GLN A 1 173 ? 13.407 -2.836 6.878 1.00 97.38 173 GLN A O 1
ATOM 1364 N N . LEU A 1 174 ? 11.256 -3.400 7.241 1.00 97.44 174 LEU A N 1
ATOM 1365 C CA . LEU A 1 174 ? 11.113 -4.195 6.029 1.00 97.44 174 LEU A CA 1
ATOM 1366 C C . LEU A 1 174 ? 11.266 -3.336 4.768 1.00 97.44 174 LEU A C 1
ATOM 1368 O O . LEU A 1 174 ? 12.082 -3.662 3.911 1.00 97.44 174 LEU A O 1
ATOM 1372 N N . TYR A 1 175 ? 10.572 -2.199 4.691 1.00 97.69 175 TYR A N 1
ATOM 1373 C CA . TYR A 1 175 ? 10.718 -1.233 3.600 1.00 97.69 175 TYR A CA 1
ATOM 1374 C C . TYR A 1 175 ? 12.169 -0.765 3.443 1.00 97.69 175 TYR A C 1
ATOM 1376 O O . TYR A 1 175 ? 12.700 -0.776 2.336 1.00 97.69 175 TYR A O 1
ATOM 1384 N N . SER A 1 176 ? 12.849 -0.440 4.547 1.00 97.44 176 SER A N 1
ATOM 1385 C CA . SER A 1 176 ? 14.262 -0.031 4.518 1.00 97.44 176 SER A CA 1
ATOM 1386 C C . SER A 1 176 ? 15.174 -1.131 3.958 1.00 97.44 176 SER A C 1
ATOM 1388 O O . SER A 1 176 ? 16.072 -0.856 3.157 1.00 97.44 176 SER A O 1
ATOM 1390 N N . SER A 1 177 ? 14.928 -2.391 4.335 1.00 97.62 177 SER A N 1
ATOM 1391 C CA . SER A 1 177 ? 15.675 -3.536 3.805 1.00 97.62 177 SER A CA 1
ATOM 1392 C C . SER A 1 177 ? 15.414 -3.746 2.315 1.00 97.62 177 SER A C 1
ATOM 1394 O O . SER A 1 177 ? 16.350 -4.009 1.562 1.00 97.62 177 SER A O 1
ATOM 1396 N N . LEU A 1 178 ? 14.160 -3.626 1.876 1.00 95.94 178 LEU A N 1
ATOM 1397 C CA . LEU A 1 178 ? 13.802 -3.786 0.471 1.00 95.94 178 LEU A CA 1
ATOM 1398 C C . LEU A 1 178 ? 14.383 -2.655 -0.388 1.00 95.94 178 LEU A C 1
ATOM 1400 O O . LEU A 1 178 ? 14.932 -2.925 -1.452 1.00 95.94 178 LEU A O 1
ATOM 1404 N N . ASN A 1 179 ? 14.348 -1.414 0.105 1.00 96.81 179 ASN A N 1
ATOM 1405 C CA . ASN A 1 179 ? 14.982 -0.265 -0.541 1.00 96.81 179 ASN A CA 1
ATOM 1406 C C . ASN A 1 179 ? 16.488 -0.492 -0.721 1.00 96.81 179 ASN A C 1
ATOM 1408 O O . ASN A 1 179 ? 17.026 -0.291 -1.803 1.00 96.81 179 ASN A O 1
ATOM 1412 N N . THR A 1 180 ? 17.162 -0.981 0.323 1.00 98.00 180 THR A N 1
ATOM 1413 C CA . THR A 1 180 ? 18.596 -1.306 0.261 1.00 98.00 180 THR A CA 1
ATOM 1414 C C . THR A 1 180 ? 18.893 -2.350 -0.821 1.00 98.00 180 THR A C 1
ATOM 1416 O O . THR A 1 180 ? 19.828 -2.180 -1.604 1.00 98.00 180 THR A O 1
ATOM 1419 N N . ASN A 1 181 ? 18.082 -3.409 -0.912 1.00 97.12 181 ASN A N 1
ATOM 1420 C CA . ASN A 1 181 ? 18.255 -4.440 -1.938 1.00 97.12 181 ASN A CA 1
ATOM 1421 C C . ASN A 1 181 ? 17.999 -3.894 -3.348 1.00 97.12 181 ASN A C 1
ATOM 1423 O O . ASN A 1 181 ? 18.769 -4.184 -4.263 1.00 97.12 181 ASN A O 1
ATOM 1427 N N . TYR A 1 182 ? 16.953 -3.085 -3.521 1.00 96.81 182 TYR A N 1
ATOM 1428 C CA . TYR A 1 182 ? 16.635 -2.446 -4.796 1.00 96.81 182 TYR A CA 1
ATOM 1429 C C . TYR A 1 182 ? 17.793 -1.568 -5.290 1.00 96.81 182 TYR A C 1
ATOM 1431 O O . TYR A 1 182 ? 18.265 -1.746 -6.412 1.00 96.81 182 TYR A O 1
ATOM 1439 N N . GLU A 1 183 ? 18.313 -0.686 -4.433 1.00 96.12 183 GLU A N 1
ATOM 1440 C CA . GLU A 1 183 ? 19.426 0.209 -4.775 1.00 96.12 183 GLU A CA 1
ATOM 1441 C C . GLU A 1 183 ? 20.721 -0.557 -5.082 1.00 96.12 183 GLU A C 1
ATOM 1443 O O . GLU A 1 183 ? 21.474 -0.188 -5.989 1.00 96.12 183 GLU A O 1
ATOM 1448 N N . CYS A 1 184 ? 20.962 -1.673 -4.386 1.00 95.94 184 CYS A N 1
ATOM 1449 C CA . CYS A 1 184 ? 22.064 -2.580 -4.697 1.00 95.94 184 CYS A CA 1
ATOM 1450 C C . CYS A 1 184 ? 21.926 -3.167 -6.112 1.00 95.94 184 CYS A C 1
ATOM 1452 O O . CYS A 1 184 ? 22.871 -3.116 -6.903 1.00 95.94 184 CYS A O 1
ATOM 1454 N N . HIS A 1 185 ? 20.745 -3.683 -6.470 1.00 94.44 185 HIS A N 1
ATOM 1455 C CA . HIS A 1 185 ? 20.493 -4.220 -7.810 1.00 94.44 185 HIS A CA 1
ATOM 1456 C C . HIS A 1 185 ? 20.626 -3.154 -8.895 1.00 94.44 185 HIS A C 1
ATOM 1458 O O . HIS A 1 185 ? 21.349 -3.378 -9.865 1.00 94.44 185 HIS A O 1
ATOM 1464 N N . LYS A 1 186 ? 20.002 -1.989 -8.702 1.00 93.81 186 LYS A N 1
ATOM 1465 C CA . LYS A 1 186 ? 20.115 -0.835 -9.599 1.00 93.81 186 LYS A CA 1
ATOM 1466 C C . LYS A 1 186 ? 21.575 -0.463 -9.851 1.00 93.81 186 LYS A C 1
ATOM 1468 O O . LYS A 1 186 ? 22.020 -0.404 -10.995 1.00 93.81 186 LYS A O 1
ATOM 1473 N N . THR A 1 187 ? 22.356 -0.299 -8.782 1.00 93.25 187 THR A N 1
ATOM 1474 C CA . THR A 1 187 ? 23.780 0.055 -8.878 1.00 93.25 187 THR A CA 1
ATOM 1475 C C . THR A 1 187 ? 24.583 -1.006 -9.633 1.00 93.25 187 THR A C 1
ATOM 1477 O O . THR A 1 187 ? 25.416 -0.677 -10.476 1.00 93.25 187 THR A O 1
ATOM 1480 N N . ASN A 1 188 ? 24.326 -2.291 -9.386 1.00 92.44 188 ASN A N 1
ATOM 1481 C CA . ASN A 1 188 ? 25.013 -3.374 -10.090 1.00 92.44 188 ASN A CA 1
ATOM 1482 C C . ASN A 1 188 ? 24.648 -3.419 -11.582 1.00 92.44 188 ASN A C 1
ATOM 1484 O O . ASN A 1 188 ? 25.521 -3.638 -12.422 1.00 92.44 188 ASN A O 1
ATOM 1488 N N . LEU A 1 189 ? 23.383 -3.172 -11.930 1.00 91.75 189 LEU A N 1
ATOM 1489 C CA . LEU A 1 189 ? 22.910 -3.215 -13.314 1.00 91.75 189 LEU A CA 1
ATOM 1490 C C . LEU A 1 189 ? 23.459 -2.071 -14.171 1.00 91.75 189 LEU A C 1
ATOM 1492 O O . LEU A 1 189 ? 23.716 -2.300 -15.355 1.00 91.75 189 LEU A O 1
ATOM 1496 N N . LEU A 1 190 ? 23.770 -0.908 -13.585 1.00 88.12 190 LEU A N 1
ATOM 1497 C CA . LEU A 1 190 ? 24.498 0.169 -14.278 1.00 88.12 190 LEU A CA 1
ATOM 1498 C C . LEU A 1 190 ? 25.836 -0.310 -14.873 1.00 88.12 190 LEU A C 1
ATOM 1500 O O . LEU A 1 190 ? 26.241 0.144 -15.940 1.00 88.12 190 LEU A O 1
ATOM 1504 N N . HIS A 1 191 ? 26.502 -1.275 -14.231 1.00 89.25 191 HIS A N 1
ATOM 1505 C CA . HIS A 1 191 ? 27.774 -1.832 -14.704 1.00 89.25 191 HIS A CA 1
ATOM 1506 C C . HIS A 1 191 ? 27.607 -2.911 -15.785 1.00 89.25 191 HIS A C 1
ATOM 1508 O O . HIS A 1 191 ? 28.588 -3.332 -16.396 1.00 89.25 191 HIS A O 1
ATOM 1514 N N . SER A 1 192 ? 26.380 -3.373 -16.043 1.00 86.44 192 SER A N 1
ATOM 1515 C CA . SER A 1 192 ? 26.100 -4.440 -17.014 1.00 86.44 192 SER A CA 1
ATOM 1516 C C . SER A 1 192 ? 25.993 -3.948 -18.468 1.00 86.44 192 SER A C 1
ATOM 1518 O O . SER A 1 192 ? 25.850 -4.765 -19.386 1.00 86.44 192 SER A O 1
ATOM 1520 N N . GLY A 1 193 ? 26.082 -2.628 -18.682 1.00 78.88 193 GLY A N 1
ATOM 1521 C CA . GLY A 1 193 ? 25.973 -1.954 -19.979 1.00 78.88 193 GLY A CA 1
ATOM 1522 C C . GLY A 1 193 ? 24.533 -1.834 -20.491 1.00 78.88 193 GLY A C 1
ATOM 1523 O O . GLY A 1 193 ? 23.698 -2.695 -20.208 1.00 78.88 193 GLY A O 1
ATOM 1524 N N . ALA A 1 194 ? 24.265 -0.795 -21.290 1.00 82.38 194 ALA A N 1
ATOM 1525 C CA . ALA A 1 194 ? 22.923 -0.431 -21.754 1.00 82.38 194 ALA A CA 1
ATOM 1526 C C . ALA A 1 194 ? 22.143 -1.596 -22.394 1.00 82.38 194 ALA A C 1
ATOM 1528 O O . ALA A 1 194 ? 22.699 -2.428 -23.122 1.00 82.38 194 ALA A O 1
ATOM 1529 N N . LYS A 1 195 ? 20.835 -1.646 -22.118 1.00 81.88 195 LYS A N 1
ATOM 1530 C CA . LYS A 1 195 ? 19.905 -2.667 -22.615 1.00 81.88 195 LYS A CA 1
ATOM 1531 C C . LYS A 1 195 ? 18.744 -2.003 -23.346 1.00 81.88 195 LYS A C 1
ATOM 1533 O O . LYS A 1 195 ? 18.115 -1.095 -22.818 1.00 81.88 195 LYS A O 1
ATOM 1538 N N . ASN A 1 196 ? 18.408 -2.519 -24.526 1.00 85.94 196 ASN A N 1
ATOM 1539 C CA . ASN A 1 196 ? 17.187 -2.133 -25.230 1.00 85.94 196 ASN A CA 1
ATOM 1540 C C . ASN A 1 196 ? 16.022 -2.964 -24.689 1.00 85.94 196 ASN A C 1
ATOM 1542 O O . ASN A 1 196 ? 15.853 -4.120 -25.074 1.00 85.94 196 ASN A O 1
ATOM 1546 N N . ILE A 1 197 ? 15.251 -2.382 -23.773 1.00 88.38 197 ILE A N 1
ATOM 1547 C CA . ILE A 1 197 ? 14.113 -3.039 -23.127 1.00 88.38 197 ILE A CA 1
ATOM 1548 C C . ILE A 1 197 ? 12.836 -2.314 -23.538 1.00 88.38 197 ILE A C 1
ATOM 1550 O O . ILE A 1 197 ? 12.758 -1.090 -23.476 1.00 88.38 197 ILE A O 1
ATOM 1554 N N . ALA A 1 198 ? 11.832 -3.085 -23.942 1.00 89.69 198 ALA A N 1
ATOM 1555 C CA . ALA A 1 198 ? 10.486 -2.600 -24.193 1.00 89.69 198 ALA A CA 1
ATOM 1556 C C . ALA A 1 198 ? 9.510 -3.414 -23.347 1.00 89.69 198 ALA A C 1
ATOM 1558 O O . ALA A 1 198 ? 9.536 -4.645 -23.375 1.00 89.69 198 ALA A O 1
ATOM 1559 N N . TRP A 1 199 ? 8.638 -2.726 -22.616 1.00 92.06 199 TRP A N 1
ATOM 1560 C CA . TRP A 1 199 ? 7.564 -3.367 -21.873 1.00 92.06 199 TRP A CA 1
ATOM 1561 C C . TRP A 1 199 ? 6.272 -3.253 -22.667 1.00 92.06 199 TRP A C 1
ATOM 1563 O O . TRP A 1 199 ? 5.879 -2.160 -23.077 1.00 92.06 199 TRP A O 1
ATOM 1573 N N . THR A 1 200 ? 5.608 -4.381 -22.895 1.00 93.69 200 THR A N 1
ATOM 1574 C CA . THR A 1 200 ? 4.374 -4.429 -23.680 1.00 93.69 200 THR A CA 1
ATOM 1575 C C . THR A 1 200 ? 3.241 -5.060 -22.885 1.00 93.69 200 THR A C 1
ATOM 1577 O O . THR A 1 200 ? 3.466 -5.894 -22.010 1.00 93.69 200 THR A O 1
ATOM 1580 N N . SER A 1 201 ? 2.008 -4.655 -23.177 1.00 91.56 201 SER A N 1
ATOM 1581 C CA . SER A 1 201 ? 0.802 -5.319 -22.684 1.00 91.56 201 SER A CA 1
ATOM 1582 C C . SER A 1 201 ? -0.165 -5.593 -23.822 1.00 91.56 201 SER A C 1
ATOM 1584 O O . SER A 1 201 ? -0.331 -4.751 -24.704 1.00 91.56 201 SER A O 1
ATOM 1586 N N . TYR A 1 202 ? -0.815 -6.751 -23.771 1.00 92.62 202 TYR A N 1
ATOM 1587 C CA . TYR A 1 202 ? -1.898 -7.119 -24.672 1.00 92.62 202 TYR A CA 1
ATOM 1588 C C . TYR A 1 202 ? -3.228 -7.032 -23.928 1.00 92.62 202 TYR A C 1
ATOM 1590 O O . TYR A 1 202 ? -3.373 -7.624 -22.860 1.00 92.62 202 TYR A O 1
ATOM 1598 N N . ASP A 1 203 ? -4.188 -6.300 -24.484 1.00 89.12 203 ASP A N 1
ATOM 1599 C CA . ASP A 1 203 ? -5.515 -6.108 -23.881 1.00 89.12 203 ASP A CA 1
ATOM 1600 C C . ASP A 1 203 ? -6.600 -7.028 -24.464 1.00 89.12 203 ASP A C 1
ATOM 1602 O O . ASP A 1 203 ? -7.777 -6.886 -24.143 1.00 89.12 203 ASP A O 1
ATOM 1606 N N . GLY A 1 204 ? -6.219 -7.977 -25.324 1.00 92.69 204 GLY A N 1
ATOM 1607 C CA . GLY A 1 204 ? -7.160 -8.806 -26.080 1.00 92.69 204 GLY A CA 1
ATOM 1608 C C . GLY A 1 204 ? -7.375 -8.340 -27.520 1.00 92.69 204 GLY A C 1
ATOM 1609 O O . GLY A 1 204 ? -7.885 -9.124 -28.319 1.00 92.69 204 GLY A O 1
ATOM 1610 N N . SER A 1 205 ? -6.952 -7.119 -27.866 1.00 94.62 205 SER A N 1
ATOM 1611 C CA . SER A 1 205 ? -7.109 -6.534 -29.202 1.00 94.62 205 SER A CA 1
ATOM 1612 C C . SER A 1 205 ? -5.801 -6.017 -29.805 1.00 94.62 205 SER A C 1
ATOM 1614 O O . SER A 1 205 ? -5.546 -6.234 -30.990 1.00 94.62 205 SER A O 1
ATOM 1616 N N . ALA A 1 206 ? -4.949 -5.370 -29.008 1.00 94.50 206 ALA A N 1
ATOM 1617 C CA . ALA A 1 206 ? -3.726 -4.746 -29.489 1.00 94.50 206 ALA A CA 1
ATOM 1618 C C . ALA A 1 206 ? -2.583 -4.858 -28.478 1.00 94.50 206 ALA A C 1
ATOM 1620 O O . ALA A 1 206 ? -2.781 -4.925 -27.263 1.00 94.50 206 ALA A O 1
ATOM 1621 N N . TRP A 1 207 ? -1.358 -4.850 -29.005 1.00 94.31 207 TRP A N 1
ATOM 1622 C CA . TRP A 1 207 ? -0.156 -4.672 -28.202 1.00 94.31 207 TRP A CA 1
ATOM 1623 C C . TRP A 1 207 ? 0.090 -3.186 -27.973 1.00 94.31 207 TRP A C 1
ATOM 1625 O O . TRP A 1 207 ? 0.132 -2.396 -28.915 1.00 94.31 207 TRP A O 1
ATOM 1635 N N . THR A 1 208 ? 0.282 -2.815 -26.714 1.00 93.19 208 THR A N 1
ATOM 1636 C CA . THR A 1 208 ? 0.595 -1.450 -26.290 1.00 93.19 208 THR A CA 1
ATOM 1637 C C . THR A 1 208 ? 1.948 -1.426 -25.602 1.00 93.19 208 THR A C 1
ATOM 1639 O O . THR A 1 208 ? 2.251 -2.301 -24.792 1.00 93.19 208 THR A O 1
ATOM 1642 N N . LEU A 1 209 ? 2.766 -0.426 -25.926 1.00 92.50 209 LEU A N 1
ATOM 1643 C CA . LEU A 1 209 ? 3.994 -0.143 -25.189 1.00 92.50 209 LEU A CA 1
ATOM 1644 C C . LEU A 1 209 ? 3.642 0.616 -23.907 1.00 92.50 209 LEU A C 1
ATOM 1646 O O . LEU A 1 209 ? 2.831 1.546 -23.930 1.00 92.50 209 LEU A O 1
ATOM 1650 N N . LYS A 1 210 ? 4.224 0.192 -22.786 1.00 91.81 210 LYS A N 1
ATOM 1651 C CA . LYS A 1 210 ? 4.062 0.846 -21.486 1.00 91.81 210 LYS A CA 1
ATOM 1652 C C . LYS A 1 210 ? 5.117 1.933 -21.316 1.00 91.81 210 LYS A C 1
ATOM 1654 O O . LYS A 1 210 ? 6.298 1.691 -21.549 1.00 91.81 210 LYS A O 1
ATOM 1659 N N . TYR A 1 211 ? 4.662 3.109 -20.893 1.00 90.00 211 TYR A N 1
ATOM 1660 C CA . TYR A 1 211 ? 5.492 4.294 -20.654 1.00 90.00 211 TYR A CA 1
ATOM 1661 C C . TYR A 1 211 ? 5.114 5.011 -19.354 1.00 90.00 211 TYR A C 1
ATOM 1663 O O . TYR A 1 211 ? 5.373 6.204 -19.201 1.00 90.00 211 TYR A O 1
ATOM 1671 N N . ASP A 1 212 ? 4.430 4.323 -18.444 1.00 94.25 212 ASP A N 1
ATOM 1672 C CA . ASP A 1 212 ? 4.128 4.854 -17.119 1.00 94.25 212 ASP A CA 1
ATOM 1673 C C . ASP A 1 212 ? 5.392 5.021 -16.264 1.00 94.25 212 ASP A C 1
ATOM 1675 O O . ASP A 1 212 ? 6.462 4.507 -16.596 1.00 94.25 212 ASP A O 1
ATOM 1679 N N . ASN A 1 213 ? 5.269 5.775 -15.169 1.00 95.75 213 ASN A N 1
ATOM 1680 C CA . ASN A 1 213 ? 6.406 6.118 -14.321 1.00 95.75 213 ASN A CA 1
ATOM 1681 C C . ASN A 1 213 ? 7.039 4.860 -13.715 1.00 95.75 213 ASN A C 1
ATOM 1683 O O . ASN A 1 213 ? 8.252 4.694 -13.785 1.00 95.75 213 ASN A O 1
ATOM 1687 N N . TYR A 1 214 ? 6.215 3.932 -13.221 1.00 95.31 214 TYR A N 1
ATOM 1688 C CA . TYR A 1 214 ? 6.676 2.649 -12.691 1.00 95.31 214 TYR A CA 1
ATOM 1689 C C . TYR A 1 214 ? 7.555 1.896 -13.697 1.00 95.31 214 TYR A C 1
ATOM 1691 O O . TYR A 1 214 ? 8.699 1.543 -13.402 1.00 95.31 214 TYR A O 1
ATOM 1699 N N . THR A 1 215 ? 7.033 1.683 -14.904 1.00 94.19 215 THR A N 1
ATOM 1700 C CA . THR A 1 215 ? 7.709 0.893 -15.933 1.00 94.19 215 THR A CA 1
ATOM 1701 C C . THR A 1 215 ? 8.948 1.603 -16.475 1.00 94.19 215 THR A C 1
ATOM 1703 O O . THR A 1 215 ? 9.993 0.971 -16.633 1.00 94.19 215 THR A O 1
ATOM 1706 N N . ASN A 1 216 ? 8.871 2.915 -16.722 1.00 93.50 216 ASN A N 1
ATOM 1707 C CA . ASN A 1 216 ? 10.020 3.693 -17.188 1.00 93.50 216 ASN A CA 1
ATOM 1708 C C . ASN A 1 216 ? 11.152 3.685 -16.160 1.00 93.50 216 ASN A C 1
ATOM 1710 O O . ASN A 1 216 ? 12.294 3.439 -16.537 1.00 93.50 216 ASN A O 1
ATOM 1714 N N . THR A 1 217 ? 10.845 3.888 -14.874 1.00 94.62 217 THR A N 1
ATOM 1715 C CA . THR A 1 217 ? 11.856 3.841 -13.813 1.00 94.62 217 THR A CA 1
ATOM 1716 C C . THR A 1 217 ? 12.498 2.458 -13.714 1.00 94.62 217 THR A C 1
ATOM 1718 O O . THR A 1 217 ? 13.715 2.387 -13.609 1.00 94.62 217 THR A O 1
ATOM 1721 N N . LEU A 1 218 ? 11.742 1.355 -13.823 1.00 92.81 218 LEU A N 1
ATOM 1722 C CA . LEU A 1 218 ? 12.345 0.011 -13.855 1.00 92.81 218 LEU A CA 1
ATOM 1723 C C . LEU A 1 218 ? 13.299 -0.179 -15.036 1.00 92.81 218 LEU A C 1
ATOM 1725 O O . LEU A 1 218 ? 14.362 -0.779 -14.881 1.00 92.81 218 LEU A O 1
ATOM 1729 N N . ILE A 1 219 ? 12.918 0.303 -16.221 1.00 91.88 219 ILE A N 1
ATOM 1730 C CA . ILE A 1 219 ? 13.761 0.207 -17.414 1.00 91.88 219 ILE A CA 1
ATOM 1731 C C . ILE A 1 219 ? 15.044 1.020 -17.210 1.00 91.88 219 ILE A C 1
ATOM 1733 O O . ILE A 1 219 ? 16.130 0.492 -17.442 1.00 91.88 219 ILE A O 1
ATOM 1737 N N . GLU A 1 220 ? 14.944 2.260 -16.739 1.00 90.62 220 GLU A N 1
ATOM 1738 C CA . GLU A 1 220 ? 16.102 3.116 -16.450 1.00 90.62 220 GLU A CA 1
ATOM 1739 C C . GLU A 1 220 ? 17.012 2.483 -15.379 1.00 90.62 220 GLU A C 1
ATOM 1741 O O . GLU A 1 220 ? 18.217 2.323 -15.591 1.00 90.62 220 GLU A O 1
ATOM 1746 N N . ASP A 1 221 ? 16.429 1.999 -14.280 1.00 92.44 221 ASP A N 1
ATOM 1747 C CA . ASP A 1 221 ? 17.146 1.372 -13.163 1.00 92.44 221 ASP A CA 1
ATOM 1748 C C . ASP A 1 221 ? 17.772 0.014 -13.524 1.00 92.44 221 ASP A C 1
ATOM 1750 O O . ASP A 1 221 ? 18.683 -0.455 -12.841 1.00 92.44 221 ASP A O 1
ATOM 1754 N N . SER A 1 222 ? 17.353 -0.602 -14.633 1.00 89.38 222 SER A N 1
ATOM 1755 C CA . SER A 1 222 ? 17.975 -1.819 -15.171 1.00 89.38 222 SER A CA 1
ATOM 1756 C C . SER A 1 222 ? 19.282 -1.572 -15.941 1.00 89.38 222 SER A C 1
ATOM 1758 O O . SER A 1 222 ? 19.821 -2.486 -16.569 1.00 89.38 222 SER A O 1
ATOM 1760 N N . GLY A 1 223 ? 19.814 -0.346 -15.884 1.00 86.00 223 GLY A N 1
ATOM 1761 C CA . GLY A 1 223 ? 21.043 0.054 -16.568 1.00 86.00 223 GLY A CA 1
ATOM 1762 C C . GLY A 1 223 ? 20.811 0.644 -17.958 1.00 86.00 223 GLY A C 1
ATOM 1763 O O . GLY A 1 223 ? 21.765 0.803 -18.720 1.00 86.00 223 GLY A O 1
ATOM 1764 N N . ASN A 1 224 ? 19.562 0.966 -18.312 1.00 77.25 224 ASN A N 1
ATOM 1765 C CA . ASN A 1 224 ? 19.248 1.656 -19.557 1.00 77.25 224 ASN A CA 1
ATOM 1766 C C . ASN A 1 224 ? 19.466 3.166 -19.381 1.00 77.25 224 ASN A C 1
ATOM 1768 O O . ASN A 1 224 ? 18.572 3.901 -18.968 1.00 77.25 224 ASN A O 1
ATOM 1772 N N . THR A 1 225 ? 20.677 3.632 -19.671 1.00 61.41 225 THR A N 1
ATOM 1773 C CA . THR A 1 225 ? 20.972 5.063 -19.781 1.00 61.41 225 THR A CA 1
ATOM 1774 C C . THR A 1 225 ? 20.537 5.547 -21.162 1.00 61.41 225 THR A C 1
ATOM 1776 O O . THR A 1 225 ? 21.098 5.089 -22.160 1.00 61.41 225 THR A O 1
ATOM 1779 N N . LYS A 1 226 ? 19.540 6.439 -21.219 1.00 50.59 226 LYS A N 1
ATOM 1780 C CA . LYS A 1 226 ? 19.230 7.213 -22.433 1.00 50.59 226 LYS A CA 1
ATOM 1781 C C . LYS A 1 226 ? 20.443 7.999 -22.921 1.00 50.59 226 LYS A C 1
ATOM 1783 O O . LYS A 1 226 ? 21.210 8.483 -22.058 1.00 50.59 226 LYS A O 1
#

Sequence (226 aa):
MYILFLLLTGLITIVFGQDNYPKKIQLDSSNGFSVEYFNNYKIVHNLLNNEKYMLVCCGMTLDNNTGYTGVFSTPIQNIAVDSALYTLPFFELLNLTNHVQAIVPANNVTSPCYANLTATPQNSTNLVTFTVKSNSTSSIGVSANNPSLTPLQQMSWIVYIAYFFDMEYYANQLYSSLNTNYECHKTNLLHSGAKNIAWTSYDGSAWTLKYDNYTNTLIEDSGNTK

pLDDT: mean 87.97, std 15.26, range [30.05, 98.62]

Radius of gyration: 23.25 Å; chains: 1; bounding box: 46×56×99 Å

Organism: NCBI:txid1340429

Secondary structure (DSSP, 8-state):
-------------------S-SS-----GGGSEEEEE-SSEEEEEETTTTEEEEEE-TT------TT-SEEEESSP-EEEEESHHHHHHHHHHTT-GGGEEEEETGGG---GGGTT--SS-S--TTEEEEESS--STTEEE--TT-TTS-HHHHHTHHHHHHHTTT-HHHHHHH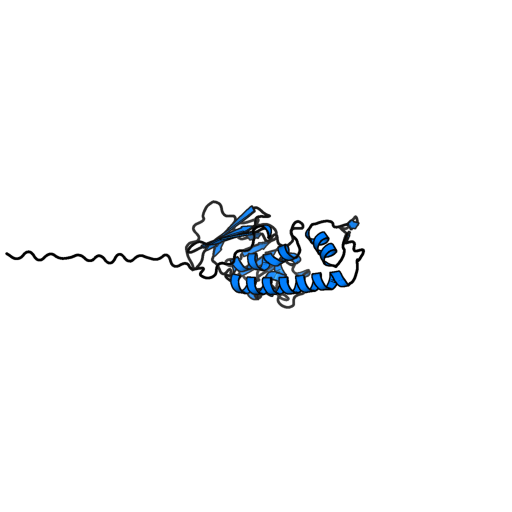HHHHHHHHHHHHHHHHTT-------EEE-SS-EEE--SHHHHHHHHHTT---